Protein AF-A0AAW8J685-F1 (afdb_monomer_lite)

Foldseek 3Di:
DDDPDPPPVVVVVVPPPPVVVVQVVPQQWAWEAAAPWIFTAGPLFFPDPDPPDDHHHYHHQLGKTKTKAFPPPRHGHDPVVPVQPQDLVNQRMWMKMKHFLVNDPDALVRVLVCCVPPAPFPDKDFDPVAPQWDRWIWGAHPVQQKIWTWTAGPQFGTKIKIFRDNDPQGDFFGKIKMWTGRVVVRMIMITIHGPVCSVVNNVVSVVVSVVCNVVVGIDDPDD

Secondary structure (DSSP, 8-state):
---SSSSSHHHHSSSSSHHHHHHHTT-SEEEEEETTEEEEEEGGGB---SSSPPSSEEE-TT-EEEEEEETTTTBPPPTT-GGGSSBTTBTTEEEEEEEEGGG-SS-HHHHHHHHHHHS--SEEEE----TTEEEEEEEEETTTTEEEEEEEETTTEEEEEEEE-SSSS--TT-EEEEEEEEGGGTEEEEEEEEHHHHHTT-HHHHHHHHHHHHHHHBPPP--

Structure (mmCIF, N/CA/C/O backbone):
data_AF-A0AAW8J685-F1
#
_entry.id   AF-A0AAW8J685-F1
#
loop_
_atom_site.group_PDB
_atom_site.id
_atom_site.type_symbol
_atom_site.label_atom_id
_atom_site.label_alt_id
_atom_site.label_comp_id
_atom_site.label_asym_id
_atom_site.label_entity_id
_atom_site.label_seq_id
_atom_site.pdbx_PDB_ins_code
_atom_site.Cartn_x
_atom_site.Cartn_y
_atom_site.Cartn_z
_atom_site.occupancy
_atom_site.B_iso_or_equiv
_atom_site.auth_seq_id
_atom_site.auth_comp_id
_atom_site.auth_asym_id
_atom_site.auth_atom_id
_atom_site.pdbx_PDB_model_num
ATOM 1 N N . MET A 1 1 ? 35.866 6.222 57.849 1.00 39.62 1 MET A N 1
ATOM 2 C CA . MET A 1 1 ? 35.675 5.188 56.810 1.00 39.62 1 MET A CA 1
ATOM 3 C C . MET A 1 1 ? 34.207 5.217 56.406 1.00 39.62 1 MET A C 1
ATOM 5 O O . MET A 1 1 ? 33.345 4.864 57.199 1.00 39.62 1 MET A O 1
ATOM 9 N N . ILE A 1 2 ? 33.939 5.810 55.245 1.00 42.78 2 ILE A N 1
ATOM 10 C CA . ILE A 1 2 ? 32.615 6.169 54.721 1.00 42.78 2 ILE A CA 1
ATOM 11 C C . ILE A 1 2 ? 31.917 4.889 54.241 1.00 42.78 2 ILE A C 1
ATOM 13 O O . ILE A 1 2 ? 32.427 4.238 53.336 1.00 42.78 2 ILE A O 1
ATOM 17 N N . LYS A 1 3 ? 30.787 4.502 54.848 1.00 43.94 3 LYS A N 1
ATOM 18 C CA . LYS A 1 3 ? 30.020 3.305 54.435 1.00 43.94 3 LYS A CA 1
ATOM 19 C C . LYS A 1 3 ? 28.493 3.471 54.406 1.00 43.94 3 LYS A C 1
ATOM 21 O O . LYS A 1 3 ? 27.786 2.476 54.334 1.00 43.94 3 LYS A O 1
ATOM 26 N N . TYR A 1 4 ? 27.973 4.701 54.378 1.00 47.88 4 TYR A N 1
ATOM 27 C CA . TYR A 1 4 ? 26.518 4.938 54.321 1.00 47.88 4 TYR A CA 1
ATOM 28 C C . TYR A 1 4 ? 26.089 6.001 53.299 1.00 47.88 4 TYR A C 1
ATOM 30 O O . TYR A 1 4 ? 25.151 6.747 53.546 1.00 47.88 4 TYR A O 1
ATOM 38 N N . PHE A 1 5 ? 26.754 6.079 52.140 1.00 45.00 5 PHE A N 1
ATOM 39 C CA . PHE A 1 5 ? 26.417 7.072 51.103 1.00 45.00 5 PHE A CA 1
ATOM 40 C C . PHE A 1 5 ? 25.940 6.487 49.762 1.00 45.00 5 PHE A C 1
ATOM 42 O O . PHE A 1 5 ? 25.877 7.204 48.773 1.00 45.00 5 PHE A O 1
ATOM 49 N N . VAL A 1 6 ? 25.584 5.197 49.706 1.00 49.62 6 VAL A N 1
ATOM 50 C CA . VAL A 1 6 ? 25.187 4.543 48.436 1.00 49.62 6 VAL A CA 1
ATOM 51 C C . VAL A 1 6 ? 23.686 4.219 48.354 1.00 49.62 6 VAL A C 1
ATOM 53 O O . VAL A 1 6 ? 23.171 3.988 47.268 1.00 49.62 6 VAL A O 1
ATOM 56 N N . PHE A 1 7 ? 22.927 4.290 49.453 1.00 42.59 7 PHE A N 1
ATOM 57 C CA . PHE A 1 7 ? 21.520 3.851 49.447 1.00 42.59 7 PHE A CA 1
ATOM 58 C C . PHE A 1 7 ? 20.466 4.940 49.186 1.00 42.59 7 PHE A C 1
ATOM 60 O O . PHE A 1 7 ? 19.308 4.610 48.953 1.00 42.59 7 PHE A O 1
ATOM 67 N N . VAL A 1 8 ? 20.838 6.225 49.172 1.00 45.19 8 VAL A N 1
ATOM 68 C CA . VAL A 1 8 ? 19.866 7.327 48.991 1.00 45.19 8 VAL A CA 1
ATOM 69 C C . VAL A 1 8 ? 19.758 7.785 47.529 1.00 45.19 8 VAL A C 1
ATOM 71 O O . VAL A 1 8 ? 18.719 8.291 47.117 1.00 45.19 8 VAL A O 1
ATOM 74 N N . ILE A 1 9 ? 20.773 7.528 46.697 1.00 45.38 9 ILE A N 1
ATOM 75 C CA . ILE A 1 9 ? 20.754 7.924 45.276 1.00 45.38 9 ILE A CA 1
ATOM 76 C C . ILE A 1 9 ? 19.888 6.970 44.428 1.00 45.38 9 ILE A C 1
ATOM 78 O O . ILE A 1 9 ? 19.286 7.394 43.445 1.00 45.38 9 ILE A O 1
ATOM 82 N N . LEU A 1 10 ? 19.722 5.709 44.844 1.00 40.59 10 LEU A N 1
ATOM 83 C CA . LEU A 1 10 ? 18.894 4.736 44.117 1.00 40.59 10 LEU A CA 1
ATOM 84 C C . LEU A 1 10 ? 17.380 4.969 44.260 1.00 40.59 10 LEU A C 1
ATOM 86 O O . LEU A 1 10 ? 16.628 4.570 43.375 1.00 40.59 10 LEU A O 1
ATOM 90 N N . PHE A 1 11 ? 16.920 5.665 45.305 1.00 42.09 11 PHE A N 1
ATOM 91 C CA . PHE A 1 11 ? 15.493 5.977 45.472 1.00 42.09 11 PHE A CA 1
ATOM 92 C C . PHE A 1 11 ? 15.037 7.245 44.734 1.00 42.09 11 PHE A C 1
ATOM 94 O O . PHE A 1 11 ? 13.842 7.412 44.502 1.00 42.09 11 PHE A O 1
ATOM 101 N N . LEU A 1 12 ? 15.963 8.114 44.312 1.00 40.31 12 LEU A N 1
ATOM 102 C CA . LEU A 1 12 ? 15.631 9.347 43.586 1.00 40.31 12 LEU A CA 1
ATOM 103 C C . LEU A 1 12 ? 15.558 9.165 42.059 1.00 40.31 12 LEU A C 1
ATOM 105 O O . LEU A 1 12 ? 14.939 9.983 41.386 1.00 40.31 12 LEU A O 1
ATOM 109 N N . LEU A 1 13 ? 16.104 8.075 41.508 1.00 43.28 13 LEU A N 1
ATOM 110 C CA . LEU A 1 13 ? 16.035 7.774 40.068 1.00 43.28 13 LEU A CA 1
ATOM 111 C C . LEU A 1 13 ? 14.798 6.957 39.655 1.00 43.28 13 LEU A C 1
ATOM 113 O O . LEU A 1 13 ? 14.490 6.873 38.471 1.00 43.28 13 LEU A O 1
ATOM 117 N N . ALA A 1 14 ? 14.039 6.408 40.607 1.00 45.00 14 ALA A N 1
ATOM 118 C CA . ALA A 1 14 ? 12.814 5.648 40.325 1.00 45.00 14 ALA A CA 1
ATOM 119 C C . ALA A 1 14 ? 11.533 6.518 40.280 1.00 45.00 14 ALA A C 1
ATOM 121 O O . ALA A 1 14 ? 10.433 6.004 40.083 1.00 45.00 14 ALA A O 1
ATOM 122 N N . GLY A 1 15 ? 11.650 7.836 40.483 1.00 36.44 15 GLY A N 1
ATOM 123 C CA . GLY A 1 15 ? 10.518 8.700 40.842 1.00 36.44 15 GLY A CA 1
ATOM 124 C C . GLY A 1 15 ? 9.895 9.570 39.746 1.00 36.44 15 GLY A C 1
ATOM 125 O O . GLY A 1 15 ? 8.937 10.273 40.054 1.00 36.44 15 GLY A O 1
ATOM 126 N N . CYS A 1 16 ? 10.386 9.559 38.499 1.00 43.78 16 CYS A N 1
ATOM 127 C CA . CYS A 1 16 ? 9.918 10.510 37.469 1.00 43.78 16 CYS A CA 1
ATOM 128 C C . CYS A 1 16 ? 9.482 9.888 36.124 1.00 43.78 16 CYS A C 1
ATOM 130 O O . CYS A 1 16 ? 9.266 10.619 35.165 1.00 43.78 16 CYS A O 1
ATOM 132 N N . GLY A 1 17 ? 9.331 8.559 36.035 1.00 35.56 17 GLY A N 1
ATOM 133 C CA . GLY A 1 17 ? 8.863 7.880 34.808 1.00 35.56 17 GLY A CA 1
ATOM 134 C C . GLY A 1 17 ? 7.442 7.307 34.901 1.00 35.56 17 GLY A C 1
ATOM 135 O O . GLY A 1 17 ? 6.629 7.461 33.994 1.00 35.56 17 GLY A O 1
ATOM 136 N N . ALA A 1 18 ? 7.087 6.715 36.044 1.00 37.41 18 ALA A N 1
ATOM 137 C CA . ALA A 1 18 ? 5.914 5.838 36.142 1.00 37.41 18 ALA A CA 1
ATOM 138 C C . ALA A 1 18 ? 4.540 6.545 36.114 1.00 37.41 18 ALA A C 1
ATOM 140 O O . ALA A 1 18 ? 3.510 5.889 35.946 1.00 37.41 18 ALA A O 1
ATOM 141 N N . LYS A 1 19 ? 4.486 7.872 36.306 1.00 33.94 19 LYS A N 1
ATOM 142 C CA . LYS A 1 19 ? 3.222 8.633 36.238 1.00 33.94 19 LYS A CA 1
ATOM 143 C C . LYS A 1 19 ? 2.869 9.108 34.830 1.00 33.94 19 LYS A C 1
ATOM 145 O O . LYS A 1 19 ? 1.701 9.404 34.598 1.00 33.94 19 LYS A O 1
ATOM 150 N N . VAL A 1 20 ? 3.833 9.155 33.912 1.00 37.38 20 VAL A N 1
ATOM 151 C CA . VAL A 1 20 ? 3.586 9.596 32.535 1.00 37.38 20 VAL A CA 1
ATOM 152 C C . VAL A 1 20 ? 3.084 8.417 31.697 1.00 37.38 20 VAL A C 1
ATOM 154 O O . VAL A 1 20 ? 2.046 8.546 31.059 1.00 37.38 20 VAL A O 1
ATOM 157 N N . GLU A 1 21 ? 3.688 7.229 31.814 1.00 34.66 21 GLU A N 1
ATOM 158 C CA . GLU A 1 21 ? 3.283 6.028 31.051 1.00 34.66 21 GLU A CA 1
ATOM 159 C C . GLU A 1 21 ? 1.799 5.654 31.199 1.00 34.66 21 GLU A C 1
ATOM 161 O O . GLU A 1 21 ? 1.144 5.324 30.213 1.00 34.66 21 GLU A O 1
ATOM 166 N N . ARG A 1 22 ? 1.211 5.776 32.398 1.00 34.50 22 ARG A N 1
ATOM 167 C CA . ARG A 1 22 ? -0.196 5.381 32.615 1.00 34.50 22 ARG A CA 1
ATOM 168 C C . ARG A 1 22 ? -1.224 6.253 31.886 1.00 34.50 22 ARG A C 1
ATOM 170 O O . ARG A 1 22 ? -2.365 5.821 31.755 1.00 34.50 22 ARG A O 1
ATOM 177 N N . VAL A 1 23 ? -0.857 7.454 31.435 1.00 42.94 23 VAL A N 1
ATOM 178 C CA . VAL A 1 23 ? -1.764 8.334 30.674 1.00 42.94 23 VAL A CA 1
ATOM 179 C C . VAL A 1 23 ? -1.684 8.049 29.166 1.00 42.94 23 VAL A C 1
ATOM 181 O O . VAL A 1 23 ? -2.677 8.231 28.465 1.00 42.94 23 VAL A O 1
ATOM 184 N N . TYR A 1 24 ? -0.554 7.528 28.673 1.00 44.41 24 TYR A N 1
ATOM 185 C CA . TYR A 1 24 ? -0.345 7.218 27.250 1.00 44.41 24 TYR A CA 1
ATOM 186 C C . TYR A 1 24 ? -0.785 5.795 26.855 1.00 44.41 24 TYR A C 1
ATOM 188 O O . TYR A 1 24 ? -1.224 5.588 25.724 1.00 44.41 24 TYR A O 1
ATOM 196 N N . ASP A 1 25 ? -0.782 4.847 27.799 1.00 43.72 25 ASP A N 1
ATOM 197 C CA . ASP A 1 25 ? -1.017 3.408 27.561 1.00 43.72 25 ASP A CA 1
ATOM 198 C C . ASP A 1 25 ? -2.510 2.978 27.591 1.00 43.72 25 ASP A C 1
ATOM 200 O O . ASP A 1 25 ? -2.867 1.804 27.472 1.00 43.72 25 ASP A O 1
ATOM 204 N N . GLY A 1 26 ? -3.434 3.930 27.775 1.00 47.31 26 GLY A N 1
ATOM 205 C CA . GLY A 1 26 ? -4.851 3.634 28.036 1.00 47.31 26 GLY A CA 1
ATOM 206 C C . GLY A 1 26 ? -5.659 3.121 26.836 1.00 47.31 26 GLY A C 1
ATOM 207 O O . GLY A 1 26 ? -6.666 2.437 27.021 1.00 47.31 26 GLY A O 1
ATOM 208 N N . GLN A 1 27 ? -5.244 3.415 25.601 1.00 56.38 27 GLN A N 1
ATOM 209 C CA . GLN A 1 27 ? -5.965 2.990 24.396 1.00 56.38 27 GLN A CA 1
ATOM 210 C C . GLN A 1 27 ? -5.143 1.996 23.580 1.00 56.38 27 GLN A C 1
ATOM 212 O O . GLN A 1 27 ? -4.479 2.350 22.610 1.00 56.38 27 GLN A O 1
ATOM 217 N N . LYS A 1 28 ? -5.251 0.714 23.943 1.00 73.75 28 LYS A N 1
ATOM 218 C CA . LYS A 1 28 ? -4.660 -0.386 23.163 1.00 73.75 28 LYS A CA 1
ATOM 219 C C . LYS A 1 28 ? -5.294 -0.532 21.780 1.00 73.75 28 LYS A C 1
ATOM 221 O O . LYS A 1 28 ? -4.609 -0.939 20.848 1.00 73.75 28 LYS A O 1
ATOM 226 N N . THR A 1 29 ? -6.569 -0.161 21.644 1.00 86.56 29 THR A N 1
ATOM 227 C CA . THR A 1 29 ? -7.359 -0.319 20.417 1.00 86.56 29 THR A CA 1
ATOM 228 C C . THR A 1 29 ? -8.215 0.915 20.154 1.00 86.56 29 THR A C 1
ATOM 230 O O . THR A 1 29 ? -8.922 1.399 21.040 1.00 86.56 29 THR A O 1
ATOM 233 N N . VAL A 1 30 ? -8.183 1.391 18.914 1.00 88.31 30 VAL A N 1
ATOM 234 C CA . VAL A 1 30 ? -8.949 2.529 18.412 1.00 88.31 30 VAL A CA 1
ATOM 235 C C . VAL A 1 30 ? -10.030 2.021 17.466 1.00 88.31 30 VAL A C 1
ATOM 237 O O . VAL A 1 30 ? -9.781 1.212 16.570 1.00 88.31 30 VAL A O 1
ATOM 240 N N . LYS A 1 31 ? -11.255 2.495 17.680 1.00 92.00 31 LYS A N 1
ATOM 241 C CA . LYS A 1 31 ? -12.399 2.201 16.828 1.00 92.00 31 LYS A CA 1
ATOM 242 C C . LYS A 1 31 ? -12.369 3.139 15.624 1.00 92.00 31 LYS A C 1
ATOM 244 O O . LYS A 1 31 ? -12.405 4.352 15.795 1.00 92.00 31 LYS A O 1
ATOM 249 N N . VAL A 1 32 ? -12.328 2.589 14.420 1.00 91.00 32 VAL A N 1
ATOM 250 C CA . VAL A 1 32 ? -12.272 3.350 13.169 1.00 91.00 32 VAL A CA 1
ATOM 251 C C . VAL A 1 32 ? -13.492 3.006 12.332 1.00 91.00 32 VAL A C 1
ATOM 253 O O . VAL A 1 32 ? -13.648 1.866 11.898 1.00 91.00 32 VAL A O 1
ATOM 256 N N . SER A 1 33 ? -14.358 3.987 12.109 1.00 92.56 33 SER A N 1
ATOM 257 C CA . SER A 1 33 ? -15.490 3.863 11.194 1.00 92.56 33 SER A CA 1
ATOM 258 C C . SER A 1 33 ? -15.121 4.489 9.855 1.00 92.56 33 SER A C 1
ATOM 260 O O . SER A 1 33 ? -14.811 5.677 9.814 1.00 92.56 33 SER A O 1
ATOM 262 N N . LEU A 1 34 ? -15.161 3.709 8.778 1.00 90.62 34 LEU A N 1
ATOM 263 C CA . LEU A 1 34 ? -14.891 4.150 7.411 1.00 90.62 34 LEU A CA 1
ATOM 264 C C . LEU A 1 34 ? -16.133 3.875 6.559 1.00 90.62 34 LEU A C 1
ATOM 266 O O . LEU A 1 34 ? -16.364 2.746 6.124 1.00 90.62 34 LEU A O 1
ATOM 270 N N . GLY A 1 35 ? -16.967 4.900 6.372 1.00 88.19 35 GLY A N 1
ATOM 271 C CA . GLY A 1 35 ? -18.318 4.704 5.851 1.00 88.19 35 GLY A CA 1
ATOM 272 C C . GLY A 1 35 ? -19.143 3.807 6.781 1.00 88.19 35 GLY A C 1
ATOM 273 O O . GLY A 1 35 ? -19.326 4.121 7.954 1.00 88.19 35 GLY A O 1
ATOM 274 N N . ASP A 1 36 ? -19.637 2.694 6.252 1.00 88.50 36 ASP A N 1
ATOM 275 C CA . ASP A 1 36 ? -20.391 1.652 6.959 1.00 88.50 36 ASP A CA 1
ATOM 276 C C . ASP A 1 36 ? -19.503 0.576 7.606 1.00 88.50 36 ASP A C 1
ATOM 278 O O . ASP A 1 36 ? -19.994 -0.284 8.339 1.00 88.50 36 ASP A O 1
ATOM 282 N N . ARG A 1 37 ? -18.187 0.624 7.376 1.00 90.62 37 ARG A N 1
ATOM 283 C CA . ARG A 1 37 ? -17.249 -0.394 7.854 1.00 90.62 37 ARG A CA 1
ATOM 284 C C . ARG A 1 37 ? -16.608 -0.007 9.165 1.00 90.62 37 ARG A C 1
ATOM 286 O O . ARG A 1 37 ? -16.356 1.166 9.439 1.00 90.62 37 ARG A O 1
ATOM 293 N N . LEU A 1 38 ? -16.303 -1.027 9.957 1.00 92.75 38 LEU A N 1
ATOM 294 C CA . LEU A 1 38 ? -15.748 -0.878 11.288 1.00 92.75 38 LEU A CA 1
ATOM 295 C C . LEU A 1 38 ? -14.430 -1.639 11.417 1.00 92.75 38 LEU A C 1
ATOM 297 O O . LEU A 1 38 ? -14.385 -2.849 11.215 1.00 92.75 38 LEU A O 1
ATOM 301 N N . PHE A 1 39 ? -13.386 -0.943 11.852 1.00 93.12 39 PHE A N 1
ATOM 302 C CA . PHE A 1 39 ? -12.086 -1.519 12.168 1.00 93.12 39 PHE A CA 1
ATOM 303 C C . PHE A 1 39 ? -11.744 -1.272 13.641 1.00 93.12 39 PHE A C 1
ATOM 305 O O . PHE A 1 39 ? -12.023 -0.205 14.192 1.00 93.12 39 PHE A O 1
ATOM 312 N N . LEU A 1 40 ? -11.139 -2.266 14.286 1.00 92.56 40 LEU A N 1
ATOM 313 C CA . LEU A 1 40 ? -10.609 -2.185 15.645 1.00 92.56 40 LEU A CA 1
ATOM 314 C C . LEU A 1 40 ? -9.086 -2.251 15.565 1.00 92.56 40 LEU A C 1
ATOM 316 O O . LEU A 1 40 ? -8.501 -3.321 15.679 1.00 92.56 40 LEU A O 1
ATOM 320 N N . VAL A 1 41 ? -8.448 -1.110 15.324 1.00 90.69 41 VAL A N 1
ATOM 321 C CA . VAL A 1 41 ? -7.020 -1.041 14.991 1.00 90.69 41 VAL A CA 1
ATOM 322 C C . VAL A 1 41 ? -6.217 -0.646 16.231 1.00 90.69 41 VAL A C 1
ATOM 324 O O . VAL A 1 41 ? -6.588 0.319 16.904 1.00 90.69 41 VAL A O 1
ATOM 327 N N . PRO A 1 42 ? -5.116 -1.336 16.573 1.00 87.75 42 PRO A N 1
ATOM 328 C CA . PRO A 1 42 ? -4.266 -0.898 17.669 1.00 87.75 42 PRO A CA 1
ATOM 329 C C . PRO A 1 42 ? -3.670 0.485 17.406 1.00 87.75 42 PRO A C 1
ATOM 331 O O . PRO A 1 42 ? -3.198 0.751 16.301 1.00 87.75 42 PRO A O 1
ATOM 334 N N . LYS A 1 43 ? -3.648 1.347 18.431 1.00 83.94 43 LYS A N 1
ATOM 335 C CA . LYS A 1 43 ? -3.188 2.744 18.312 1.00 83.94 43 LYS A CA 1
ATOM 336 C C . LYS A 1 43 ? -1.807 2.854 17.659 1.00 83.94 43 LYS A C 1
ATOM 338 O O . LYS A 1 43 ? -1.628 3.707 16.803 1.00 83.94 43 LYS A O 1
ATOM 343 N N . LYS A 1 44 ? -0.891 1.933 17.988 1.00 83.62 44 LYS A N 1
ATOM 344 C CA . LYS A 1 44 ? 0.478 1.860 17.447 1.00 83.62 44 LYS A CA 1
ATOM 345 C C . LYS A 1 44 ? 0.579 1.796 15.916 1.00 83.62 44 LYS A C 1
ATOM 347 O O . LYS A 1 44 ? 1.642 2.023 15.359 1.00 83.62 44 LYS A O 1
ATOM 352 N N . TYR A 1 45 ? -0.501 1.445 15.220 1.00 86.62 45 TYR A N 1
ATOM 353 C CA . TYR A 1 45 ? -0.518 1.467 13.760 1.00 86.62 45 TYR A CA 1
ATOM 354 C C . TYR A 1 45 ? -1.028 2.789 13.197 1.00 86.62 45 TYR A C 1
ATOM 356 O O . TYR A 1 45 ? -0.714 3.080 12.057 1.00 86.62 45 TYR A O 1
ATOM 364 N N . ILE A 1 46 ? -1.824 3.568 13.934 1.00 83.25 46 ILE A N 1
ATOM 365 C CA . ILE A 1 46 ? -2.575 4.702 13.385 1.00 83.25 46 ILE A CA 1
ATOM 366 C C . ILE A 1 46 ? -1.732 5.973 13.382 1.00 83.25 46 ILE A C 1
ATOM 368 O O . ILE A 1 46 ? -1.225 6.408 14.413 1.00 83.25 46 ILE A O 1
ATOM 372 N N . ASP A 1 47 ? -1.696 6.631 12.227 1.00 74.75 47 ASP A N 1
ATOM 373 C CA . ASP A 1 47 ? -1.112 7.958 12.081 1.00 74.75 47 ASP A CA 1
ATOM 374 C C . ASP A 1 47 ? -2.039 9.066 12.611 1.00 74.75 47 ASP A C 1
ATOM 376 O O . ASP A 1 47 ? -2.809 9.670 11.858 1.00 74.75 47 ASP A O 1
ATOM 380 N N . ILE A 1 48 ? -2.002 9.340 13.915 1.00 67.50 48 ILE A N 1
ATOM 381 C CA . ILE A 1 48 ? -2.671 10.510 14.494 1.00 67.50 48 ILE A CA 1
ATOM 382 C C . ILE A 1 48 ? -1.720 11.267 15.413 1.00 67.50 48 ILE A C 1
ATOM 384 O O . ILE A 1 48 ? -1.199 10.720 16.376 1.00 67.50 48 ILE A O 1
ATOM 388 N N . THR A 1 49 ? -1.549 12.557 15.125 1.00 62.41 49 THR A N 1
ATOM 389 C CA . THR A 1 49 ? -0.757 13.501 15.929 1.00 62.41 49 THR A CA 1
ATOM 390 C C . THR A 1 49 ? -1.536 14.111 17.096 1.00 62.41 49 THR A C 1
ATOM 392 O O . THR A 1 49 ? -0.949 14.756 17.959 1.00 62.41 49 THR A O 1
ATOM 395 N N . SER A 1 50 ? -2.865 13.957 17.144 1.00 59.97 50 SER A N 1
ATOM 396 C CA . SER A 1 50 ? -3.672 14.518 18.229 1.00 59.97 50 SER A CA 1
ATOM 397 C C . SER A 1 50 ? -3.633 13.623 19.467 1.00 59.97 50 SER A C 1
ATOM 399 O O . SER A 1 50 ? -4.011 12.451 19.401 1.00 59.97 50 SER A O 1
ATOM 401 N N . VAL A 1 51 ? -3.264 14.204 20.607 1.00 66.19 51 VAL A N 1
ATOM 402 C CA . VAL A 1 51 ? -3.319 13.560 21.923 1.00 66.19 51 VAL A CA 1
ATOM 403 C C . VAL A 1 51 ? -4.381 14.273 22.777 1.00 66.19 51 VAL A C 1
ATOM 405 O O . VAL A 1 51 ? -4.253 15.479 22.996 1.00 66.19 51 VAL A O 1
ATOM 408 N N . PRO A 1 52 ? -5.423 13.574 23.274 1.00 71.38 52 PRO A N 1
ATOM 409 C CA . PRO A 1 52 ? -5.698 12.144 23.099 1.00 71.38 52 PRO A CA 1
ATOM 410 C C . PRO A 1 52 ? -6.184 11.794 21.681 1.00 71.38 52 PRO A C 1
ATOM 412 O O . PRO A 1 52 ? -6.804 12.613 21.003 1.00 71.38 52 PRO A O 1
ATOM 415 N N . VAL A 1 53 ? -5.940 10.550 21.253 1.00 73.94 53 VAL A N 1
ATOM 416 C CA . VAL A 1 53 ? -6.448 10.032 19.973 1.00 73.94 53 VAL A CA 1
ATOM 417 C C . VAL A 1 53 ? -7.980 9.930 20.048 1.00 73.94 53 VAL A C 1
ATOM 419 O O . VAL A 1 53 ? -8.502 9.323 20.992 1.00 73.94 53 VAL A O 1
ATOM 422 N N . PRO A 1 54 ? -8.730 10.500 19.086 1.00 80.62 54 PRO A N 1
ATOM 423 C CA . PRO A 1 54 ? -10.177 10.347 19.033 1.00 80.62 54 PRO A CA 1
ATOM 424 C C . PRO A 1 54 ? -10.565 8.871 18.935 1.00 80.62 54 PRO A C 1
ATOM 426 O O . PRO A 1 54 ? -10.009 8.129 18.131 1.00 80.62 54 PRO A O 1
ATOM 429 N N . ASN A 1 55 ? -11.533 8.438 19.740 1.00 83.25 55 ASN A N 1
ATOM 430 C CA . ASN A 1 55 ? -12.031 7.066 19.713 1.00 83.25 55 ASN A CA 1
ATOM 431 C C . ASN A 1 55 ? -13.558 7.067 19.940 1.00 83.25 55 ASN A C 1
ATOM 433 O O . ASN A 1 55 ? -13.989 7.275 21.075 1.00 83.25 55 ASN A O 1
ATOM 437 N N . PRO A 1 56 ? -14.389 6.869 18.898 1.00 87.88 56 PRO A N 1
ATOM 438 C CA . PRO A 1 56 ? -14.014 6.442 17.550 1.00 87.88 56 PRO A CA 1
ATOM 439 C C . PRO A 1 56 ? -13.413 7.550 16.671 1.00 87.88 56 PRO A C 1
ATOM 441 O O . PRO A 1 56 ? -13.772 8.720 16.789 1.00 87.88 56 PRO A O 1
ATOM 444 N N . ILE A 1 57 ? -12.576 7.148 15.714 1.00 88.94 57 ILE A N 1
ATOM 445 C CA . ILE A 1 57 ? -12.251 7.939 14.525 1.00 88.94 57 ILE A CA 1
ATOM 446 C C . ILE A 1 57 ? -13.346 7.666 13.500 1.00 88.94 57 ILE A C 1
ATOM 448 O O . ILE A 1 57 ? -13.492 6.539 13.028 1.00 88.94 57 ILE A O 1
ATOM 452 N N . VAL A 1 58 ? -14.124 8.688 13.153 1.00 90.94 58 VAL A N 1
ATOM 453 C CA . VAL A 1 58 ? -15.189 8.569 12.153 1.00 90.94 58 VAL A CA 1
ATOM 454 C C . VAL A 1 58 ? -14.744 9.252 10.869 1.00 90.94 58 VAL A C 1
ATOM 456 O O . VAL A 1 58 ? -14.524 10.462 10.826 1.00 90.94 58 VAL A O 1
ATOM 459 N N . ARG A 1 59 ? -14.608 8.457 9.814 1.00 89.25 59 ARG A N 1
ATOM 460 C CA . ARG A 1 59 ? -14.347 8.890 8.450 1.00 89.25 59 ARG A CA 1
ATOM 461 C C . ARG A 1 59 ? -15.601 8.638 7.623 1.00 89.25 59 ARG A C 1
ATOM 463 O O . ARG A 1 59 ? -16.155 7.539 7.624 1.00 89.25 59 ARG A O 1
ATOM 470 N N . GLY A 1 60 ? -16.067 9.686 6.943 1.00 84.25 60 GLY A N 1
ATOM 471 C CA . GLY A 1 60 ? -17.187 9.582 6.008 1.00 84.25 60 GLY A CA 1
ATOM 472 C C . GLY A 1 60 ? -16.866 8.644 4.843 1.00 84.25 60 GLY A C 1
ATOM 473 O O . GLY A 1 60 ? -15.786 8.064 4.774 1.00 84.25 60 GLY A O 1
ATOM 474 N N . GLN A 1 61 ? -17.795 8.514 3.896 1.00 82.50 61 GLN A N 1
ATOM 475 C CA . GLN A 1 61 ? -17.624 7.598 2.764 1.00 82.50 61 GLN A CA 1
ATOM 476 C C . GLN A 1 61 ? -16.343 7.901 1.959 1.00 82.50 61 GLN A C 1
ATOM 478 O O . GLN A 1 61 ? -15.610 6.975 1.636 1.00 82.50 61 GLN A O 1
ATOM 483 N N . TYR A 1 62 ? -16.012 9.174 1.742 1.00 84.75 62 TYR A N 1
ATOM 484 C CA . TYR A 1 62 ? -14.795 9.619 1.038 1.00 84.75 62 TYR A CA 1
ATOM 485 C C . TYR A 1 62 ? -13.555 9.751 1.930 1.00 84.75 62 TYR A C 1
ATOM 487 O O . TYR A 1 62 ? -12.551 10.324 1.521 1.00 84.75 62 TYR A O 1
ATOM 495 N N . GLY A 1 63 ? -13.637 9.330 3.191 1.00 87.88 63 GLY A N 1
ATOM 496 C CA . GLY A 1 63 ? -12.490 9.420 4.077 1.00 87.88 63 GLY A CA 1
ATOM 497 C C . GLY A 1 63 ? -11.467 8.326 3.795 1.00 87.88 63 GLY A C 1
ATOM 498 O O . GLY A 1 63 ? -11.760 7.317 3.158 1.00 87.88 63 GLY A O 1
ATOM 499 N N . SER A 1 64 ? -10.276 8.515 4.343 1.00 91.50 64 SER A N 1
ATOM 500 C CA . SER A 1 64 ? -9.212 7.523 4.344 1.00 91.50 64 SER A CA 1
ATOM 501 C C . SER A 1 64 ? -8.602 7.414 5.735 1.00 91.50 64 SER A C 1
ATOM 503 O O . SER A 1 64 ? -8.830 8.248 6.625 1.00 91.50 64 SER A O 1
ATOM 505 N N . MET A 1 65 ? -7.846 6.345 5.931 1.00 91.69 65 MET A N 1
ATOM 506 C CA . MET A 1 65 ? -7.101 6.090 7.150 1.00 91.69 65 MET A CA 1
ATOM 507 C C . MET A 1 65 ? -5.685 5.693 6.801 1.00 91.69 65 MET A C 1
ATOM 509 O O . MET A 1 65 ? -5.479 4.993 5.819 1.00 91.69 65 MET A O 1
ATOM 513 N N . ASN A 1 66 ? -4.733 6.128 7.616 1.00 89.88 66 ASN A N 1
ATOM 514 C CA . ASN A 1 66 ? -3.319 5.843 7.434 1.00 89.88 66 ASN A CA 1
ATOM 515 C C . ASN A 1 66 ? -2.845 4.910 8.547 1.00 89.88 66 ASN A C 1
ATOM 517 O O . ASN A 1 66 ? -3.193 5.099 9.719 1.00 89.88 66 ASN A O 1
ATOM 521 N N . ALA A 1 67 ? -2.037 3.927 8.170 1.00 89.75 67 ALA A N 1
ATOM 522 C CA . ALA A 1 67 ? -1.331 3.047 9.070 1.00 89.75 67 ALA A CA 1
ATOM 523 C C . ALA A 1 67 ? 0.148 2.929 8.704 1.00 89.75 67 ALA A C 1
ATOM 525 O O . ALA A 1 67 ? 0.522 3.029 7.536 1.00 89.75 67 ALA A O 1
ATOM 526 N N . TYR A 1 68 ? 0.970 2.655 9.712 1.00 88.75 68 TYR A N 1
ATOM 527 C CA . TYR A 1 68 ? 2.388 2.361 9.554 1.00 88.75 68 TYR A CA 1
ATOM 528 C C . TYR A 1 68 ? 2.757 1.054 10.236 1.00 88.75 68 TYR A C 1
ATOM 530 O O . TYR A 1 68 ? 2.249 0.739 11.314 1.00 88.75 68 TYR A O 1
ATOM 538 N N . PHE A 1 69 ? 3.682 0.318 9.631 1.00 87.44 69 PHE A N 1
ATOM 539 C CA . PHE A 1 69 ? 4.275 -0.864 10.242 1.00 87.44 69 PHE A CA 1
ATOM 540 C C . PHE A 1 69 ? 5.716 -1.076 9.779 1.00 87.44 69 PHE A C 1
ATOM 542 O O . PHE A 1 69 ? 6.096 -0.666 8.684 1.00 87.44 69 PHE A O 1
ATOM 549 N N . TYR A 1 70 ? 6.507 -1.749 10.607 1.00 86.25 70 TYR A N 1
ATOM 550 C CA . TYR A 1 70 ? 7.853 -2.196 10.288 1.00 86.25 70 TYR A CA 1
ATOM 551 C C . TYR A 1 70 ? 7.832 -3.520 9.522 1.00 86.25 70 TYR A C 1
ATOM 553 O O . TYR A 1 70 ? 7.166 -4.487 9.907 1.00 86.25 70 TYR A O 1
ATOM 561 N N . TRP A 1 71 ? 8.637 -3.595 8.472 1.00 82.50 71 TRP A N 1
ATOM 562 C CA . TRP A 1 71 ? 9.013 -4.824 7.791 1.00 82.50 71 TRP A CA 1
ATOM 563 C C . TRP A 1 71 ? 10.284 -5.415 8.435 1.00 82.50 71 TRP A C 1
ATOM 565 O O . TRP A 1 71 ? 11.178 -4.652 8.805 1.00 82.50 71 TRP A O 1
ATOM 575 N N . PRO A 1 72 ? 10.418 -6.752 8.567 1.00 82.94 72 PRO A N 1
ATOM 576 C CA . PRO A 1 72 ? 9.524 -7.810 8.085 1.00 82.94 72 PRO A CA 1
ATOM 577 C C . PRO A 1 72 ? 8.451 -8.271 9.085 1.00 82.94 72 PRO A C 1
ATOM 579 O O . PRO A 1 72 ? 7.807 -9.280 8.825 1.00 82.94 72 PRO A O 1
ATOM 582 N N . ASN A 1 73 ? 8.224 -7.584 10.207 1.00 80.06 73 ASN A N 1
ATOM 583 C CA . ASN A 1 73 ? 7.479 -8.167 11.336 1.00 80.06 73 ASN A CA 1
ATOM 584 C C . ASN A 1 73 ? 6.036 -7.649 11.528 1.00 80.06 73 ASN A C 1
ATOM 586 O O . ASN A 1 73 ? 5.379 -8.063 12.482 1.00 80.06 73 ASN A O 1
ATOM 590 N N . LEU A 1 74 ? 5.526 -6.764 10.656 1.00 84.06 74 LEU A N 1
ATOM 591 C CA . LEU A 1 74 ? 4.214 -6.095 10.791 1.00 84.06 74 LEU A CA 1
ATOM 592 C C . LEU A 1 74 ? 4.033 -5.427 12.174 1.00 84.06 74 LEU A C 1
ATOM 594 O O . LEU A 1 74 ? 2.933 -5.327 12.723 1.00 84.06 74 LEU A O 1
ATOM 598 N N . GLU A 1 75 ? 5.128 -4.974 12.779 1.00 85.00 75 GLU A N 1
ATOM 599 C CA . GLU A 1 75 ? 5.105 -4.301 14.074 1.00 85.00 75 GLU A CA 1
ATOM 600 C C . GLU A 1 75 ? 4.702 -2.833 13.884 1.00 85.00 75 GLU A C 1
ATOM 602 O O . GLU A 1 75 ? 5.265 -2.149 13.040 1.00 85.00 75 GLU A O 1
ATOM 607 N N . GLY A 1 76 ? 3.704 -2.345 14.627 1.00 80.00 76 GLY A N 1
ATOM 608 C CA . GLY A 1 76 ? 3.336 -0.920 14.607 1.00 80.00 76 GLY A CA 1
ATOM 609 C C . GLY A 1 76 ? 4.415 -0.030 15.235 1.00 80.00 76 GLY A C 1
ATOM 610 O O . GLY A 1 76 ? 5.272 -0.519 15.965 1.00 80.00 76 GLY A O 1
ATOM 611 N N . LEU A 1 77 ? 4.351 1.275 14.985 1.00 79.12 77 LEU A N 1
ATOM 612 C CA . LEU A 1 77 ? 5.300 2.247 15.534 1.00 79.12 77 LEU A CA 1
ATOM 613 C C . LEU A 1 77 ? 5.061 2.445 17.038 1.00 79.12 77 LEU A C 1
ATOM 615 O O . LEU A 1 77 ? 3.914 2.462 17.490 1.00 79.12 77 LEU A O 1
ATOM 619 N N . SER A 1 78 ? 6.123 2.598 17.831 1.00 73.50 78 SER A N 1
ATOM 620 C CA . SER A 1 78 ? 5.948 2.923 19.250 1.00 73.50 78 SER A CA 1
ATOM 621 C C . SER A 1 78 ? 5.504 4.382 19.431 1.00 73.50 78 SER A C 1
ATOM 623 O O . SER A 1 78 ? 5.765 5.235 18.586 1.00 73.50 78 SER A O 1
ATOM 625 N N . ASP A 1 79 ? 4.842 4.699 20.547 1.00 64.81 79 ASP A N 1
ATOM 626 C CA . ASP A 1 79 ? 4.385 6.071 20.834 1.00 64.81 79 ASP A CA 1
ATOM 627 C C . ASP A 1 79 ? 5.557 7.073 20.959 1.00 64.81 79 ASP A C 1
ATOM 629 O O . ASP A 1 79 ? 5.374 8.267 20.743 1.00 64.81 79 ASP A O 1
ATOM 633 N N . SER A 1 80 ? 6.771 6.608 21.281 1.00 60.62 80 SER A N 1
ATOM 634 C CA . SER A 1 80 ? 7.988 7.436 21.314 1.00 60.62 80 SER A CA 1
ATOM 635 C C . SER A 1 80 ? 8.612 7.683 19.936 1.00 60.62 80 SER A C 1
ATOM 637 O O . SER A 1 80 ? 9.532 8.490 19.815 1.00 60.62 80 SER A O 1
ATOM 639 N N . ASP A 1 81 ? 8.112 7.014 18.896 1.00 59.66 81 ASP A N 1
ATOM 640 C CA . ASP A 1 81 ? 8.689 6.989 17.553 1.00 59.66 81 ASP A CA 1
ATOM 641 C C . ASP A 1 81 ? 8.033 7.996 16.593 1.00 59.66 81 ASP A C 1
ATOM 643 O O . ASP A 1 81 ? 8.006 7.782 15.381 1.00 59.66 81 ASP A O 1
ATOM 647 N N . GLU A 1 82 ? 7.525 9.133 17.084 1.00 52.88 82 GLU A N 1
ATOM 648 C CA . GLU A 1 82 ? 6.899 10.156 16.224 1.00 52.88 82 GLU A CA 1
ATOM 649 C C . GLU A 1 82 ? 7.834 10.661 15.102 1.00 52.88 82 GLU A C 1
ATOM 651 O O . GLU A 1 82 ? 7.359 11.053 14.035 1.00 52.88 82 GLU A O 1
ATOM 656 N N . GLN A 1 83 ? 9.158 10.581 15.300 1.00 50.56 83 GLN A N 1
ATOM 657 C CA . GLN A 1 83 ? 10.184 10.911 14.297 1.00 50.56 83 GLN A CA 1
ATOM 658 C C . GLN A 1 83 ? 10.501 9.775 13.302 1.00 50.56 83 GLN A C 1
ATOM 660 O O . GLN A 1 83 ? 11.238 10.001 12.345 1.00 50.56 83 GLN A O 1
ATOM 665 N N . GLN A 1 84 ? 9.962 8.567 13.493 1.00 55.38 84 GLN A N 1
ATOM 666 C CA . GLN A 1 84 ? 10.269 7.381 12.682 1.00 55.38 84 GLN A CA 1
ATOM 667 C C . GLN A 1 84 ? 9.285 7.137 11.526 1.00 55.38 84 GLN A C 1
ATOM 669 O O . GLN A 1 84 ? 9.366 6.103 10.863 1.00 55.38 84 GLN A O 1
ATOM 674 N N . ARG A 1 85 ? 8.358 8.063 11.259 1.00 64.06 85 ARG A N 1
ATOM 675 C CA . ARG A 1 85 ? 7.433 7.964 10.117 1.00 64.06 85 ARG A CA 1
ATOM 676 C C . ARG A 1 85 ? 8.215 7.848 8.800 1.00 64.06 85 ARG A C 1
ATOM 678 O O . ARG A 1 85 ? 9.325 8.364 8.687 1.00 64.06 85 ARG A O 1
ATOM 685 N N . PHE A 1 86 ? 7.631 7.147 7.824 1.00 61.31 86 PHE A N 1
ATOM 686 C CA . PHE A 1 86 ? 8.261 6.813 6.541 1.00 61.31 86 PHE A CA 1
ATOM 687 C C . PHE A 1 86 ? 9.004 8.019 5.924 1.00 61.31 86 PHE A C 1
ATOM 689 O O . PHE A 1 86 ? 8.409 9.072 5.699 1.00 61.31 86 PHE A O 1
ATOM 696 N N . GLY A 1 87 ? 10.304 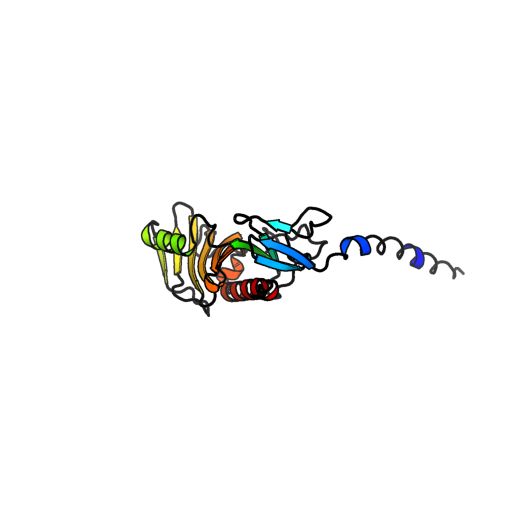7.874 5.651 1.00 54.62 87 GLY A N 1
ATOM 697 C CA . GLY A 1 87 ? 11.162 8.963 5.175 1.00 54.62 87 GLY A CA 1
ATOM 698 C C . GLY A 1 87 ? 12.577 8.495 4.823 1.00 54.62 87 GLY A C 1
ATOM 699 O O . GLY A 1 87 ? 12.889 7.311 4.939 1.00 54.62 87 GLY A O 1
ATOM 700 N N . ARG A 1 88 ? 13.458 9.430 4.430 1.00 50.66 88 ARG A N 1
ATOM 701 C CA . ARG A 1 88 ? 14.835 9.167 3.942 1.00 50.66 88 ARG A CA 1
ATOM 702 C C . ARG A 1 88 ? 15.752 8.418 4.933 1.00 50.66 88 ARG A C 1
ATOM 704 O O . ARG A 1 88 ? 16.878 8.100 4.587 1.00 50.66 88 ARG A O 1
ATOM 711 N N . PHE A 1 89 ? 15.317 8.179 6.166 1.00 56.25 89 PHE A N 1
ATOM 712 C CA . PHE A 1 89 ? 16.116 7.502 7.191 1.00 56.25 89 PHE A CA 1
ATOM 713 C C . PHE A 1 89 ? 15.434 6.255 7.762 1.00 56.25 89 PHE A C 1
ATOM 715 O O . PHE A 1 89 ? 16.034 5.561 8.579 1.00 56.25 89 PHE A O 1
ATOM 722 N N . ASN A 1 90 ? 14.199 5.954 7.340 1.00 71.44 90 ASN A N 1
ATOM 723 C CA . ASN A 1 90 ? 13.443 4.813 7.844 1.00 71.44 90 ASN A CA 1
ATOM 724 C C . ASN A 1 90 ? 12.822 3.988 6.710 1.00 71.44 90 ASN A C 1
ATOM 726 O O . ASN A 1 90 ? 11.618 4.014 6.459 1.00 71.44 90 ASN A O 1
ATOM 730 N N . HIS A 1 91 ? 13.687 3.255 6.013 1.00 75.94 91 HIS A N 1
ATOM 731 C CA . HIS A 1 91 ? 13.338 2.459 4.832 1.00 75.94 91 HIS A CA 1
ATOM 732 C C . HIS A 1 91 ? 12.716 1.105 5.157 1.00 75.94 91 HIS A C 1
ATOM 734 O O . HIS A 1 91 ? 12.299 0.401 4.244 1.00 75.94 91 HIS A O 1
ATOM 740 N N . TYR A 1 92 ? 12.688 0.731 6.437 1.00 83.06 92 TYR A N 1
ATOM 741 C CA . TYR A 1 92 ? 12.074 -0.505 6.909 1.00 83.06 92 TYR A CA 1
ATOM 742 C C . TYR A 1 92 ? 10.620 -0.299 7.358 1.00 83.06 92 TYR A C 1
ATOM 744 O O . TYR A 1 92 ? 9.937 -1.273 7.656 1.00 83.06 92 TYR A O 1
ATOM 752 N N . VAL A 1 93 ? 10.117 0.939 7.370 1.00 86.25 93 VAL A N 1
ATOM 753 C CA . VAL A 1 93 ? 8.692 1.235 7.562 1.00 86.25 93 VAL A CA 1
ATOM 754 C C . VAL A 1 93 ? 7.952 1.109 6.236 1.00 86.25 93 VAL A C 1
ATOM 756 O O . VAL A 1 93 ? 8.496 1.393 5.173 1.00 86.25 93 VAL A O 1
ATOM 759 N N . VAL A 1 94 ? 6.688 0.716 6.301 1.00 89.00 94 VAL A N 1
ATOM 760 C CA . VAL A 1 94 ? 5.723 0.795 5.208 1.00 89.00 94 VAL A CA 1
ATOM 761 C C . VAL A 1 94 ? 4.599 1.729 5.637 1.00 89.00 94 VAL A C 1
ATOM 763 O O . VAL A 1 94 ? 4.067 1.598 6.741 1.00 89.00 94 VAL A O 1
ATOM 766 N N . SER A 1 95 ? 4.250 2.680 4.770 1.00 90.62 95 SER A N 1
ATOM 767 C CA . SER A 1 95 ? 3.073 3.537 4.930 1.00 90.62 95 SER A CA 1
ATOM 768 C C . SER A 1 95 ? 1.922 2.962 4.124 1.00 90.62 95 SER A C 1
ATOM 770 O O . SER A 1 95 ? 2.093 2.693 2.939 1.00 90.62 95 SER A O 1
ATOM 772 N N . MET A 1 96 ? 0.757 2.804 4.742 1.00 92.62 96 MET A N 1
ATOM 773 C CA . MET A 1 96 ? -0.441 2.274 4.105 1.00 92.62 96 MET A CA 1
ATOM 774 C C . MET A 1 96 ? -1.642 3.161 4.425 1.00 92.62 96 MET A C 1
ATOM 776 O O . MET A 1 96 ? -2.142 3.179 5.546 1.00 92.62 96 MET A O 1
ATOM 780 N N . GLN A 1 97 ? -2.146 3.862 3.425 1.00 93.62 97 GLN A N 1
ATOM 781 C CA . GLN A 1 97 ? -3.458 4.476 3.431 1.00 93.62 97 GLN A CA 1
ATOM 782 C C . GLN A 1 97 ? -4.491 3.492 2.874 1.00 93.62 97 GLN A C 1
ATOM 784 O O . GLN A 1 97 ? -4.243 2.851 1.860 1.00 93.62 97 GLN A O 1
ATOM 789 N N . TRP A 1 98 ? -5.661 3.377 3.503 1.00 94.38 98 TRP A N 1
ATOM 790 C CA . TRP A 1 98 ? -6.786 2.617 2.953 1.00 94.38 98 TRP A CA 1
ATOM 791 C C . TRP A 1 98 ? -8.081 3.430 2.962 1.00 94.38 98 TRP A C 1
ATOM 793 O O . TRP A 1 98 ? -8.358 4.205 3.884 1.00 94.38 98 TRP A O 1
ATOM 803 N N . GLN A 1 99 ? -8.881 3.232 1.916 1.00 94.62 99 GLN A N 1
ATOM 804 C CA . GLN A 1 99 ? -10.166 3.892 1.689 1.00 94.62 99 GLN A CA 1
ATOM 805 C C . GLN A 1 99 ? -11.131 2.974 0.927 1.00 94.62 99 GLN A C 1
ATOM 807 O O . GLN A 1 99 ? -10.740 1.924 0.417 1.00 94.62 99 GLN A O 1
ATOM 812 N N . LEU A 1 100 ? -12.412 3.344 0.852 1.00 92.44 100 LEU A N 1
ATOM 813 C CA . LEU A 1 100 ? -13.407 2.567 0.104 1.00 92.44 100 LEU A CA 1
ATOM 814 C C . LEU A 1 100 ? -13.181 2.713 -1.406 1.00 92.44 100 LEU A C 1
ATOM 816 O O . LEU A 1 100 ? -13.183 3.825 -1.924 1.00 92.44 100 LEU A O 1
ATOM 820 N N . LEU A 1 101 ? -13.083 1.589 -2.120 1.00 87.62 101 LEU A N 1
ATOM 821 C CA . LEU A 1 101 ? -12.784 1.557 -3.558 1.00 87.62 101 LEU A CA 1
ATOM 822 C C . LEU A 1 101 ? -13.805 2.333 -4.401 1.00 87.62 101 LEU A C 1
ATOM 824 O O . LEU A 1 101 ? -13.441 3.012 -5.352 1.00 87.62 101 LEU A O 1
ATOM 828 N N . LYS A 1 102 ? -15.090 2.271 -4.028 1.00 83.44 102 LYS A N 1
ATOM 829 C CA . LYS A 1 102 ? -16.185 2.977 -4.722 1.00 83.44 102 LYS A CA 1
ATOM 830 C C . LYS A 1 102 ? -16.055 4.507 -4.715 1.00 83.44 102 LYS A C 1
ATOM 832 O O . LYS A 1 102 ? -16.789 5.167 -5.435 1.00 83.44 102 LYS A O 1
ATOM 837 N N . ASN A 1 103 ? -15.178 5.043 -3.870 1.00 78.75 103 ASN A N 1
ATOM 838 C CA . ASN A 1 103 ? -14.991 6.475 -3.661 1.00 78.75 103 ASN A CA 1
ATOM 839 C C . ASN A 1 103 ? -13.647 6.971 -4.198 1.00 78.75 103 ASN A C 1
ATOM 841 O O . ASN A 1 103 ? -13.266 8.103 -3.918 1.00 78.75 103 ASN A O 1
ATOM 845 N N . VAL A 1 104 ? -12.924 6.123 -4.930 1.00 78.12 104 VAL A N 1
ATOM 846 C CA . VAL A 1 104 ? -11.719 6.524 -5.647 1.00 78.12 104 VAL A CA 1
ATOM 847 C C . VAL A 1 104 ? -12.132 6.997 -7.031 1.00 78.12 104 VAL A C 1
ATOM 849 O O . VAL A 1 104 ? -12.785 6.252 -7.762 1.00 78.12 104 VAL A O 1
ATOM 852 N N . ASP A 1 105 ? -11.741 8.222 -7.383 1.00 76.19 105 ASP A N 1
ATOM 853 C CA . ASP A 1 105 ? -12.077 8.835 -8.674 1.00 76.19 105 ASP A CA 1
ATOM 854 C C . ASP A 1 105 ? -11.564 8.003 -9.860 1.00 76.19 105 ASP A C 1
ATOM 856 O O . ASP A 1 105 ? -12.219 7.919 -10.900 1.00 76.19 105 ASP A O 1
ATOM 860 N N . VAL A 1 106 ? -10.402 7.360 -9.698 1.00 78.12 106 VAL A N 1
ATOM 861 C CA . VAL A 1 106 ? -9.782 6.497 -10.709 1.00 78.12 106 VAL A CA 1
ATOM 862 C C . VAL A 1 106 ? -9.223 5.241 -10.041 1.00 78.12 106 VAL A C 1
ATOM 864 O O . VAL A 1 106 ? -8.365 5.327 -9.170 1.00 78.12 106 VAL A O 1
ATOM 867 N N . GLN A 1 107 ? -9.696 4.062 -10.452 1.00 85.94 107 GLN A N 1
ATOM 868 C CA . GLN A 1 107 ? -9.216 2.784 -9.912 1.00 85.94 107 GLN A CA 1
ATOM 869 C C . GLN A 1 107 ? -7.796 2.479 -10.389 1.00 85.94 107 GLN A C 1
ATOM 871 O O . GLN A 1 107 ? -7.443 2.794 -11.531 1.00 85.94 107 GLN A O 1
ATOM 876 N N . THR A 1 108 ? -7.009 1.782 -9.564 1.00 85.25 108 THR A N 1
ATOM 877 C CA . THR A 1 108 ? -5.635 1.409 -9.926 1.00 85.25 108 THR A CA 1
ATOM 878 C C . THR A 1 108 ? -5.615 0.577 -11.202 1.00 85.25 108 THR A C 1
ATOM 880 O O . THR A 1 108 ? -4.767 0.800 -12.061 1.00 85.25 108 THR A O 1
ATOM 883 N N . LYS A 1 109 ? -6.600 -0.307 -11.401 1.00 85.62 109 LYS A N 1
ATOM 884 C CA . LYS A 1 109 ? -6.794 -1.006 -12.678 1.00 85.62 109 LYS A CA 1
ATOM 885 C C . LYS A 1 109 ? -6.821 -0.061 -13.891 1.00 85.62 109 LYS A C 1
ATOM 887 O O . LYS A 1 109 ? -6.111 -0.309 -14.861 1.00 85.62 109 LYS A O 1
ATOM 892 N N . THR A 1 110 ? -7.600 1.020 -13.838 1.00 82.00 110 THR A N 1
ATOM 893 C CA . THR A 1 110 ? -7.698 2.004 -14.930 1.00 82.00 110 THR A CA 1
ATOM 894 C C . THR A 1 110 ? -6.383 2.754 -15.130 1.00 82.00 110 THR A C 1
ATOM 896 O O . THR A 1 110 ? -6.000 3.033 -16.263 1.00 82.00 110 THR A O 1
ATOM 899 N N . ILE A 1 111 ? -5.668 3.069 -14.047 1.00 82.38 111 ILE A N 1
ATOM 900 C CA . ILE A 1 111 ? -4.352 3.715 -14.128 1.00 82.38 111 ILE A CA 1
ATOM 901 C C . ILE A 1 111 ? -3.354 2.791 -14.823 1.00 82.38 111 ILE A C 1
ATOM 903 O O . ILE A 1 111 ? -2.670 3.230 -15.742 1.00 82.38 111 ILE A O 1
ATOM 907 N N . VAL A 1 112 ? -3.313 1.514 -14.432 1.00 83.31 112 VAL A N 1
ATOM 908 C CA . VAL A 1 112 ? -2.475 0.501 -15.081 1.00 83.31 112 VAL A CA 1
ATOM 909 C C . VAL A 1 112 ? -2.809 0.428 -16.567 1.00 83.31 112 VAL A C 1
ATOM 911 O O . VAL A 1 112 ? -1.918 0.638 -17.380 1.00 83.31 112 VAL A O 1
ATOM 914 N N . GLU A 1 113 ? -4.080 0.249 -16.935 1.00 83.69 113 GLU A N 1
ATOM 915 C CA . GLU A 1 113 ? -4.509 0.220 -18.341 1.00 83.69 113 GLU A CA 1
ATOM 916 C C . GLU A 1 113 ? -4.057 1.485 -19.096 1.00 83.69 113 GLU A C 1
ATOM 918 O O . GLU A 1 113 ? -3.476 1.395 -20.175 1.00 83.69 113 GLU A O 1
ATOM 923 N N . ASN A 1 114 ? -4.221 2.674 -18.519 1.00 80.88 114 ASN A N 1
ATOM 924 C CA . ASN A 1 114 ? -3.785 3.918 -19.154 1.00 80.88 114 ASN A CA 1
ATOM 925 C C . ASN A 1 114 ? -2.263 4.017 -19.306 1.00 80.88 114 ASN A C 1
ATOM 927 O O . ASN A 1 114 ? -1.797 4.497 -20.341 1.00 80.88 114 ASN A O 1
ATOM 931 N N . ILE A 1 115 ? -1.491 3.571 -18.312 1.00 77.44 115 ILE A N 1
ATOM 932 C CA . ILE A 1 115 ? -0.027 3.531 -18.392 1.00 77.44 115 ILE A CA 1
ATOM 933 C C . ILE A 1 115 ? 0.412 2.627 -19.544 1.00 77.44 115 ILE A C 1
ATOM 935 O O . ILE A 1 115 ? 1.299 2.984 -20.315 1.00 77.44 115 ILE A O 1
ATOM 939 N N . GLU A 1 116 ? -0.255 1.487 -19.698 1.00 71.81 116 GLU A N 1
ATOM 940 C CA . GLU A 1 116 ? 0.037 0.518 -20.749 1.00 71.81 116 GLU A CA 1
ATOM 941 C C . GLU A 1 116 ? -0.259 1.029 -22.162 1.00 71.81 116 GLU A C 1
ATOM 943 O O . GLU A 1 116 ? 0.411 0.609 -23.102 1.00 71.81 116 GLU A O 1
ATOM 948 N N . HIS A 1 117 ? -1.252 1.908 -22.321 1.00 71.44 117 HIS A N 1
ATOM 949 C CA . HIS A 1 117 ? -1.746 2.321 -23.639 1.00 71.44 117 HIS A CA 1
ATOM 950 C C . HIS A 1 117 ? -1.276 3.718 -24.067 1.00 71.44 117 HIS A C 1
ATOM 952 O O . HIS A 1 117 ? -1.185 3.976 -25.265 1.00 71.44 117 HIS A O 1
ATOM 958 N N . ASN A 1 118 ? -0.991 4.623 -23.121 1.00 65.06 118 ASN A N 1
ATOM 959 C CA . ASN A 1 118 ? -0.821 6.052 -23.416 1.00 65.06 118 ASN A CA 1
ATOM 960 C C . ASN A 1 118 ? 0.570 6.617 -23.111 1.00 65.06 118 ASN A C 1
ATOM 962 O O . ASN A 1 118 ? 0.866 7.733 -23.538 1.00 65.06 118 ASN A O 1
ATOM 966 N N . TYR A 1 119 ? 1.424 5.912 -22.366 1.00 63.75 119 TYR A N 1
ATOM 967 C CA . TYR A 1 119 ? 2.751 6.448 -22.065 1.00 63.75 119 TYR A CA 1
ATOM 968 C C . TYR A 1 119 ? 3.692 6.249 -23.252 1.00 63.75 119 TYR A C 1
ATOM 970 O O . TYR A 1 119 ? 3.648 5.234 -23.945 1.00 63.75 119 TYR A O 1
ATOM 978 N N . HIS A 1 120 ? 4.578 7.220 -23.474 1.00 56.94 120 HIS A N 1
ATOM 979 C CA . HIS A 1 120 ? 5.713 7.071 -24.379 1.00 56.94 120 HIS A CA 1
ATOM 980 C C . HIS A 1 120 ? 6.698 6.063 -23.765 1.00 56.94 120 HIS A C 1
ATOM 982 O O . HIS A 1 120 ? 7.677 6.438 -23.124 1.00 56.94 120 HIS A O 1
ATOM 988 N N . VAL A 1 121 ? 6.379 4.773 -23.891 1.00 56.97 121 VAL A N 1
ATOM 989 C CA . VAL A 1 121 ? 7.162 3.659 -23.354 1.00 56.97 121 VAL A CA 1
ATOM 990 C C . VAL A 1 121 ? 8.509 3.617 -24.072 1.00 56.97 121 VAL A C 1
ATOM 992 O O . VAL A 1 121 ? 8.579 3.301 -25.257 1.00 56.97 121 VAL A O 1
ATOM 995 N N . ILE A 1 122 ? 9.581 3.954 -23.354 1.00 56.31 122 ILE A N 1
ATOM 996 C CA . ILE A 1 122 ? 10.950 3.955 -23.900 1.00 56.31 122 ILE A CA 1
ATOM 997 C C . ILE A 1 122 ? 11.662 2.640 -23.598 1.00 56.31 122 ILE A C 1
ATOM 999 O O . ILE A 1 122 ? 12.378 2.117 -24.449 1.00 56.31 122 ILE A O 1
ATOM 1003 N N . THR A 1 123 ? 11.404 2.072 -22.420 1.00 57.81 123 THR A N 1
ATOM 1004 C CA . THR A 1 123 ? 11.908 0.758 -22.022 1.00 57.81 123 THR A CA 1
ATOM 1005 C C . THR A 1 123 ? 10.785 -0.013 -21.345 1.00 57.81 123 THR A C 1
ATOM 1007 O O . THR A 1 123 ? 10.280 0.412 -20.304 1.00 57.81 123 THR A O 1
ATOM 1010 N N . GLU A 1 124 ? 10.420 -1.152 -21.927 1.00 60.16 124 GLU A N 1
ATOM 1011 C CA . GLU A 1 124 ? 9.558 -2.163 -21.317 1.00 60.16 124 GLU A CA 1
ATOM 1012 C C . GLU A 1 124 ? 10.408 -3.408 -21.066 1.00 60.16 124 GLU A C 1
ATOM 1014 O O . GLU A 1 124 ? 10.985 -3.973 -21.998 1.00 60.16 124 GLU A O 1
ATOM 1019 N N . GLY A 1 125 ? 10.501 -3.843 -19.811 1.00 64.25 125 GLY A N 1
ATOM 1020 C CA . GLY A 1 125 ? 10.972 -5.190 -19.508 1.00 64.25 125 GLY A CA 1
ATOM 1021 C C . GLY A 1 125 ? 9.830 -6.048 -18.996 1.00 64.25 125 GLY A C 1
ATOM 1022 O O . GLY A 1 125 ? 8.953 -5.592 -18.258 1.00 64.25 125 GLY A O 1
ATOM 1023 N N . LYS A 1 126 ? 9.835 -7.313 -19.417 1.00 55.84 126 LYS A N 1
ATOM 1024 C CA . LYS A 1 126 ? 8.816 -8.293 -19.039 1.00 55.84 126 LYS A CA 1
ATOM 1025 C C . LYS A 1 126 ? 9.238 -9.047 -17.783 1.00 55.84 126 LYS A C 1
ATOM 1027 O O . LYS A 1 126 ? 10.406 -9.400 -17.656 1.00 55.84 126 LYS A O 1
ATOM 1032 N N . ASN A 1 127 ? 8.254 -9.358 -16.937 1.00 57.56 127 ASN A N 1
ATOM 1033 C CA . ASN A 1 127 ? 8.362 -10.158 -15.719 1.00 57.56 127 ASN A CA 1
ATOM 1034 C C . ASN A 1 127 ? 9.324 -9.577 -14.680 1.00 57.56 127 ASN A C 1
ATOM 1036 O O . ASN A 1 127 ? 10.485 -9.973 -14.599 1.00 57.56 127 ASN A O 1
ATOM 1040 N N . CYS A 1 128 ? 8.798 -8.738 -13.784 1.00 69.88 128 CYS A N 1
ATOM 1041 C CA . CYS A 1 128 ? 9.358 -8.688 -12.433 1.00 69.88 128 CYS A CA 1
ATOM 1042 C C . CYS A 1 128 ? 9.339 -10.141 -11.924 1.00 69.88 128 CYS A C 1
ATOM 1044 O O . CYS A 1 128 ? 8.262 -10.736 -11.875 1.00 69.88 128 CYS A O 1
ATOM 1046 N N . ALA A 1 129 ? 10.488 -10.752 -11.624 1.00 70.75 129 ALA A N 1
ATOM 1047 C CA . ALA A 1 129 ? 10.592 -12.178 -11.277 1.00 70.75 129 ALA A CA 1
ATOM 1048 C C . ALA A 1 129 ? 10.029 -12.502 -9.874 1.00 70.75 129 ALA A C 1
ATOM 1050 O O . ALA A 1 129 ? 10.453 -13.438 -9.201 1.00 70.75 129 ALA A O 1
ATOM 1051 N N . TRP A 1 130 ? 9.050 -11.719 -9.424 1.00 82.25 130 TRP A N 1
ATOM 1052 C CA . TRP A 1 130 ? 8.510 -11.733 -8.081 1.00 82.25 130 TRP A CA 1
ATOM 1053 C C . TRP A 1 130 ? 7.464 -12.835 -7.947 1.00 82.25 130 TRP A C 1
ATOM 1055 O O . TRP A 1 130 ? 6.481 -12.898 -8.690 1.00 82.25 130 TRP A O 1
ATOM 1065 N N . ASN A 1 131 ? 7.657 -13.700 -6.956 1.00 81.31 131 ASN A N 1
ATOM 1066 C CA . ASN A 1 131 ? 6.725 -14.782 -6.674 1.00 81.31 131 ASN A CA 1
ATOM 1067 C C . ASN A 1 131 ? 5.339 -14.238 -6.273 1.00 81.31 131 ASN A C 1
ATOM 1069 O O . ASN A 1 131 ? 5.237 -13.292 -5.496 1.00 81.31 131 ASN A O 1
ATOM 1073 N N . GLY A 1 132 ? 4.274 -14.869 -6.768 1.00 79.56 132 GLY A N 1
ATOM 1074 C CA . GLY A 1 132 ? 2.886 -14.525 -6.438 1.00 79.56 132 GLY A CA 1
ATOM 1075 C C . GLY A 1 132 ? 2.236 -13.486 -7.355 1.00 79.56 132 GLY A C 1
ATOM 1076 O O . GLY A 1 132 ? 1.007 -13.412 -7.379 1.00 79.56 132 GLY A O 1
ATOM 1077 N N . LEU A 1 133 ? 3.024 -12.769 -8.162 1.00 84.56 133 LEU A N 1
ATOM 1078 C CA . LEU A 1 133 ? 2.516 -11.781 -9.110 1.00 84.56 133 LEU A CA 1
ATOM 1079 C C . LEU A 1 133 ? 2.309 -12.366 -10.509 1.00 84.56 133 LEU A C 1
ATOM 1081 O O . LEU A 1 133 ? 3.004 -13.281 -10.947 1.00 84.56 133 LEU A O 1
ATOM 1085 N N . THR A 1 134 ? 1.340 -11.807 -11.219 1.00 83.38 134 THR A N 1
ATOM 1086 C CA . THR A 1 134 ? 1.016 -12.107 -12.618 1.00 83.38 134 THR A CA 1
ATOM 1087 C C . THR A 1 134 ? 0.999 -10.816 -13.422 1.00 83.38 134 THR A C 1
ATOM 1089 O O . THR A 1 134 ? 0.700 -9.758 -12.870 1.00 83.38 134 THR A O 1
ATOM 1092 N N . ASP A 1 135 ? 1.311 -10.895 -14.716 1.00 82.19 135 ASP A N 1
ATOM 1093 C CA . ASP A 1 135 ? 1.343 -9.743 -15.628 1.00 82.19 135 ASP A CA 1
ATOM 1094 C C . ASP A 1 135 ? 2.245 -8.584 -15.142 1.00 82.19 135 ASP A C 1
ATOM 1096 O O . ASP A 1 135 ? 2.010 -7.432 -15.496 1.00 82.19 135 ASP A O 1
ATOM 1100 N N . CYS A 1 136 ? 3.268 -8.863 -14.316 1.00 84.25 136 CYS A N 1
ATOM 1101 C CA . CYS A 1 136 ? 4.150 -7.815 -13.799 1.00 84.25 136 CYS A CA 1
ATOM 1102 C C . CYS A 1 136 ? 5.129 -7.334 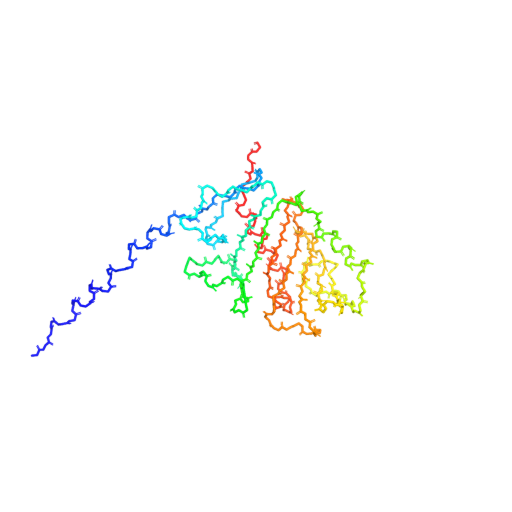-14.867 1.00 84.25 136 CYS A C 1
ATOM 1104 O O . CYS A 1 136 ? 5.886 -8.127 -15.437 1.00 84.25 136 CYS A O 1
ATOM 1106 N N . LYS A 1 137 ? 5.175 -6.024 -15.079 1.00 83.38 137 LYS A N 1
ATOM 1107 C CA . LYS A 1 137 ? 6.141 -5.356 -15.951 1.00 83.38 137 LYS A CA 1
ATOM 1108 C C . LYS A 1 137 ? 6.622 -4.060 -15.330 1.00 83.38 137 LYS A C 1
ATOM 1110 O O . LYS A 1 137 ? 5.945 -3.479 -14.480 1.00 83.38 137 LYS A O 1
ATOM 1115 N N . TYR A 1 138 ? 7.775 -3.603 -15.801 1.00 84.38 138 TYR A N 1
ATOM 1116 C CA . TYR A 1 138 ? 8.251 -2.263 -15.507 1.00 84.38 138 TYR A CA 1
ATOM 1117 C C . TYR A 1 138 ? 8.266 -1.405 -16.771 1.00 84.38 138 TYR A C 1
ATOM 1119 O O . TYR A 1 138 ? 8.554 -1.889 -17.868 1.00 84.38 138 TYR A O 1
ATOM 1127 N N . ILE A 1 139 ? 7.944 -0.129 -16.598 1.00 83.56 139 ILE A N 1
ATOM 1128 C CA . ILE A 1 139 ? 7.822 0.871 -17.654 1.00 83.56 139 ILE A CA 1
ATOM 1129 C C . ILE A 1 139 ? 8.613 2.098 -17.214 1.00 83.56 139 ILE A C 1
ATOM 1131 O O . ILE A 1 139 ? 8.337 2.666 -16.158 1.00 83.56 139 ILE A O 1
ATOM 1135 N N . TYR A 1 140 ? 9.587 2.515 -18.021 1.00 82.50 140 TYR A N 1
ATOM 1136 C CA . TYR A 1 140 ? 10.286 3.783 -17.813 1.00 82.50 140 TYR A CA 1
ATOM 1137 C C . TYR A 1 140 ? 9.632 4.906 -18.622 1.00 82.50 140 TYR A C 1
ATOM 1139 O O . TYR A 1 140 ? 9.522 4.812 -19.848 1.00 82.50 140 TYR A O 1
ATOM 1147 N N . ASN A 1 141 ? 9.243 5.980 -17.936 1.00 79.75 141 ASN A N 1
ATOM 1148 C CA . ASN A 1 141 ? 8.802 7.233 -18.536 1.00 79.75 141 ASN A CA 1
ATOM 1149 C C . ASN A 1 141 ? 9.937 8.263 -18.455 1.00 79.75 141 ASN A C 1
ATOM 1151 O O . ASN A 1 141 ? 10.227 8.778 -17.373 1.00 79.75 141 ASN A O 1
ATOM 1155 N N . SER A 1 142 ? 10.550 8.602 -19.594 1.00 74.31 142 SER A N 1
ATOM 1156 C CA . SER A 1 142 ? 11.645 9.581 -19.619 1.00 74.31 142 SER A CA 1
ATOM 1157 C C . SER A 1 142 ? 11.194 11.028 -19.456 1.00 74.31 142 SER A C 1
ATOM 1159 O O . SER A 1 142 ? 12.038 11.865 -19.154 1.00 74.31 142 SER A O 1
ATOM 1161 N N . LEU A 1 143 ? 9.916 11.350 -19.705 1.00 76.81 143 LEU A N 1
ATOM 1162 C CA . LEU A 1 143 ? 9.419 12.724 -19.567 1.00 76.81 143 LEU A CA 1
ATOM 1163 C C . LEU A 1 143 ? 9.490 13.165 -18.105 1.00 76.81 143 LEU A C 1
ATOM 1165 O O . LEU A 1 143 ? 9.961 14.260 -17.814 1.00 76.81 143 LEU A O 1
ATOM 1169 N N . ASP A 1 144 ? 9.107 12.259 -17.205 1.00 79.00 144 ASP A N 1
ATOM 1170 C CA . ASP A 1 144 ? 9.057 12.517 -15.765 1.00 79.00 144 ASP A CA 1
ATOM 1171 C C . ASP A 1 144 ? 10.133 11.749 -14.982 1.00 79.00 144 ASP A C 1
ATOM 1173 O O . ASP A 1 144 ? 10.078 11.716 -13.755 1.00 79.00 144 ASP A O 1
ATOM 1177 N N . GLN A 1 145 ? 11.068 11.088 -15.680 1.00 81.19 145 GLN A N 1
ATOM 1178 C CA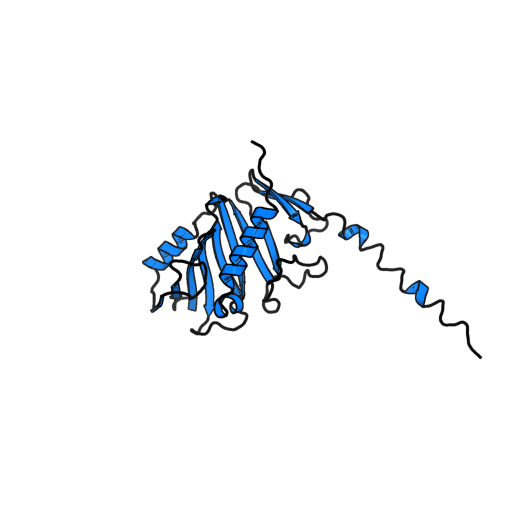 . GLN A 1 145 ? 12.148 10.264 -15.113 1.00 81.19 145 GLN A CA 1
ATOM 1179 C C . GLN A 1 145 ? 11.650 9.294 -14.027 1.00 81.19 145 GLN A C 1
ATOM 1181 O O . GLN A 1 145 ? 12.125 9.269 -12.892 1.00 81.19 145 GLN A O 1
ATOM 1186 N N . THR A 1 146 ? 10.623 8.513 -14.367 1.00 84.19 146 THR A N 1
ATOM 1187 C CA . THR A 1 146 ? 9.942 7.622 -13.417 1.00 84.19 146 THR A CA 1
ATOM 1188 C C . THR A 1 146 ? 9.865 6.197 -13.927 1.00 84.19 146 THR A C 1
ATOM 1190 O O . THR A 1 146 ? 9.622 5.953 -15.109 1.00 84.19 146 THR A O 1
ATOM 1193 N N . TYR A 1 147 ? 10.036 5.254 -13.004 1.00 85.69 147 TYR A N 1
ATOM 1194 C CA . TYR A 1 147 ? 9.746 3.844 -13.214 1.00 85.69 147 TYR A CA 1
ATOM 1195 C C . TYR A 1 147 ? 8.385 3.510 -12.628 1.00 85.69 147 TYR A C 1
ATOM 1197 O O . TYR A 1 147 ? 8.114 3.782 -11.457 1.00 85.69 147 TYR A O 1
ATOM 1205 N N . PHE A 1 148 ? 7.555 2.880 -13.447 1.00 87.88 148 PHE A N 1
ATOM 1206 C CA . PHE A 1 148 ? 6.310 2.261 -13.034 1.00 87.88 148 PHE A CA 1
ATOM 1207 C C . PHE A 1 148 ? 6.495 0.752 -13.011 1.00 87.88 148 PHE A C 1
ATOM 1209 O O . PHE A 1 148 ? 6.903 0.180 -14.015 1.00 87.88 148 PHE A O 1
ATOM 1216 N N . PHE A 1 149 ? 6.160 0.105 -11.904 1.00 88.88 149 PHE A N 1
ATOM 1217 C CA . PHE A 1 149 ? 5.959 -1.337 -11.829 1.00 88.88 149 PHE A CA 1
ATOM 1218 C C . PHE A 1 149 ? 4.466 -1.573 -11.763 1.00 88.88 149 PHE A C 1
ATOM 1220 O O . PHE A 1 149 ? 3.811 -1.101 -10.838 1.00 88.88 149 PHE A O 1
ATOM 1227 N N . VAL A 1 150 ? 3.921 -2.273 -12.745 1.00 88.94 150 VAL A N 1
ATOM 1228 C CA . VAL A 1 150 ? 2.488 -2.545 -12.829 1.00 88.94 150 VAL A CA 1
ATOM 1229 C C . VAL A 1 150 ? 2.271 -4.034 -12.979 1.00 88.94 150 VAL A C 1
ATOM 1231 O O . VAL A 1 150 ? 3.080 -4.722 -13.598 1.00 88.94 150 VAL A O 1
ATOM 1234 N N . GLY A 1 151 ? 1.187 -4.539 -12.411 1.00 89.44 151 GLY A N 1
ATOM 1235 C CA . GLY A 1 151 ? 0.845 -5.947 -12.521 1.00 89.44 151 GLY A CA 1
ATOM 1236 C C . GLY A 1 151 ? -0.377 -6.297 -11.697 1.00 89.44 151 GLY A C 1
ATOM 1237 O O . GLY A 1 151 ? -1.157 -5.429 -11.300 1.00 89.44 151 GLY A O 1
ATOM 1238 N N . LYS A 1 152 ? -0.539 -7.594 -11.440 1.00 89.44 152 LYS A N 1
ATOM 1239 C CA . LYS A 1 152 ? -1.614 -8.128 -10.608 1.00 89.44 152 LYS A CA 1
ATOM 1240 C C . LYS A 1 152 ? -1.063 -9.057 -9.540 1.00 89.44 152 LYS A C 1
ATOM 1242 O O . LYS A 1 152 ? -0.242 -9.924 -9.831 1.00 89.44 152 LYS A O 1
ATOM 1247 N N . ASP A 1 153 ? -1.569 -8.916 -8.328 1.00 90.12 153 ASP A N 1
ATOM 1248 C CA . ASP A 1 153 ? -1.436 -9.901 -7.264 1.00 90.12 153 ASP A CA 1
ATOM 1249 C C . ASP A 1 153 ? -2.705 -10.761 -7.189 1.00 90.12 153 ASP A C 1
ATOM 1251 O O . ASP A 1 153 ? -3.820 -10.265 -7.354 1.00 90.12 153 ASP A O 1
ATOM 1255 N N . LYS A 1 154 ? -2.559 -12.059 -6.906 1.00 81.94 154 LYS A N 1
ATOM 1256 C CA . LYS A 1 154 ? -3.704 -12.986 -6.843 1.00 81.94 154 LYS A CA 1
ATOM 1257 C C . LYS A 1 154 ? -4.709 -12.649 -5.740 1.00 81.94 154 LYS A C 1
ATOM 1259 O O . LYS A 1 154 ? -5.846 -13.101 -5.806 1.00 81.94 154 LYS A O 1
ATOM 1264 N N . GLN A 1 155 ? -4.274 -11.952 -4.698 1.00 76.06 155 GLN A N 1
ATOM 1265 C CA . GLN A 1 155 ? -5.043 -11.714 -3.483 1.00 76.06 155 GLN A CA 1
ATOM 1266 C C . GLN A 1 155 ? -5.602 -10.294 -3.392 1.00 76.06 155 GLN A C 1
ATOM 1268 O O . GLN A 1 155 ? -6.529 -10.073 -2.616 1.00 76.06 155 GLN A O 1
ATOM 1273 N N . MET A 1 156 ? -5.032 -9.354 -4.145 1.00 81.31 156 MET A N 1
ATOM 1274 C CA . MET A 1 156 ? -5.406 -7.939 -4.127 1.00 81.31 156 MET A CA 1
ATOM 1275 C C . MET A 1 156 ? -5.862 -7.422 -5.506 1.00 81.31 156 MET A C 1
ATOM 1277 O O . MET A 1 156 ? -6.754 -6.586 -5.556 1.00 81.31 156 MET A O 1
ATOM 1281 N N . A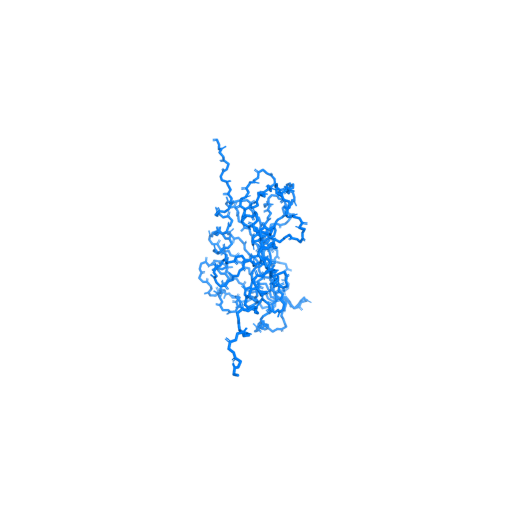SN A 1 157 ? -5.437 -8.043 -6.618 1.00 88.44 157 ASN A N 1
ATOM 1282 C CA . ASN A 1 157 ? -5.656 -7.639 -8.022 1.00 88.44 157 ASN A CA 1
ATOM 1283 C C . ASN A 1 157 ? -4.623 -6.603 -8.509 1.00 88.44 157 ASN A C 1
ATOM 1285 O O . ASN A 1 157 ? -3.434 -6.792 -8.264 1.00 88.44 157 ASN A O 1
ATOM 1289 N N . SER A 1 158 ? -5.033 -5.570 -9.254 1.00 91.38 158 SER A N 1
ATOM 1290 C CA . SER A 1 158 ? -4.144 -4.591 -9.885 1.00 91.38 158 SER A CA 1
ATOM 1291 C C . SER A 1 158 ? -3.345 -3.779 -8.870 1.00 91.38 158 SER A C 1
ATOM 1293 O O . SER A 1 158 ? -3.909 -3.233 -7.923 1.00 91.38 158 SER A O 1
ATOM 1295 N N . PHE A 1 159 ? -2.045 -3.645 -9.125 1.00 93.06 159 PHE A N 1
ATOM 1296 C CA . PHE A 1 159 ? -1.166 -2.738 -8.398 1.00 93.06 159 PHE A CA 1
ATOM 1297 C C . PHE A 1 159 ? -0.322 -1.899 -9.361 1.00 93.06 159 PHE A C 1
ATOM 1299 O O . PHE A 1 159 ? -0.051 -2.289 -10.500 1.00 93.06 159 PHE A O 1
ATOM 1306 N N . MET A 1 160 ? 0.132 -0.763 -8.849 1.00 93.00 160 MET A N 1
ATOM 1307 C CA . MET A 1 160 ? 1.108 0.122 -9.458 1.00 93.00 160 MET A CA 1
ATOM 1308 C C . MET A 1 160 ? 2.098 0.565 -8.382 1.00 93.00 160 MET A C 1
ATOM 1310 O O . MET A 1 160 ? 1.707 0.880 -7.262 1.00 93.00 160 MET A O 1
ATOM 1314 N N . ILE A 1 161 ? 3.375 0.648 -8.735 1.00 92.25 161 ILE A N 1
ATOM 1315 C CA . ILE A 1 161 ? 4.423 1.255 -7.920 1.00 92.25 161 ILE A CA 1
ATOM 1316 C C . ILE A 1 161 ? 5.145 2.272 -8.787 1.00 92.25 161 ILE A C 1
ATOM 1318 O O . ILE A 1 161 ? 5.609 1.927 -9.869 1.00 92.25 161 ILE A O 1
ATOM 1322 N N . ARG A 1 162 ? 5.258 3.508 -8.317 1.00 91.31 162 ARG A N 1
ATOM 1323 C CA . ARG A 1 162 ? 5.973 4.593 -8.981 1.00 91.31 162 ARG A CA 1
ATOM 1324 C 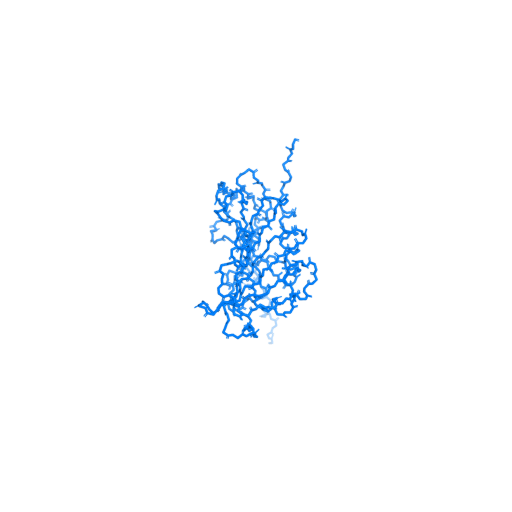C . ARG A 1 162 ? 7.197 4.983 -8.160 1.00 91.31 162 ARG A C 1
ATOM 1326 O O . ARG A 1 162 ? 7.048 5.435 -7.026 1.00 91.31 162 ARG A O 1
ATOM 1333 N N . CYS A 1 163 ? 8.376 4.874 -8.761 1.00 87.81 163 CYS A N 1
ATOM 1334 C CA . CYS A 1 163 ? 9.649 5.337 -8.204 1.00 87.81 163 CYS A CA 1
ATOM 1335 C C . CYS A 1 163 ? 10.263 6.402 -9.135 1.00 87.81 163 CYS A C 1
ATOM 1337 O O . CYS A 1 163 ? 10.173 6.287 -10.360 1.00 87.81 163 CYS A O 1
ATOM 1339 N N . HIS A 1 164 ? 10.865 7.441 -8.571 1.00 85.12 164 HIS A N 1
ATOM 1340 C CA . HIS A 1 164 ? 11.611 8.495 -9.256 1.00 85.12 164 HIS A CA 1
ATOM 1341 C C . HIS A 1 164 ? 13.100 8.140 -9.361 1.00 85.12 164 HIS A C 1
ATOM 1343 O O . HIS A 1 164 ? 13.875 8.432 -8.457 1.00 85.12 164 HIS A O 1
ATOM 1349 N N . SER A 1 165 ? 13.536 7.593 -10.498 1.00 75.25 165 SER A N 1
ATOM 1350 C CA . SER A 1 165 ? 14.954 7.279 -10.695 1.00 75.25 165 SER A CA 1
ATOM 1351 C C . SER A 1 165 ? 15.452 7.653 -12.086 1.00 75.25 165 SER A C 1
ATOM 1353 O O . SER A 1 165 ? 14.787 7.418 -13.098 1.00 75.25 165 SER A O 1
ATOM 1355 N N . GLU A 1 166 ? 16.670 8.193 -12.125 1.00 60.41 166 GLU A N 1
ATOM 1356 C CA . GLU A 1 166 ? 17.402 8.519 -13.352 1.00 60.41 166 GLU A CA 1
ATOM 1357 C C . GLU A 1 166 ? 18.112 7.299 -13.964 1.00 60.41 166 GLU A C 1
ATOM 1359 O O . GLU A 1 166 ? 18.577 7.364 -15.103 1.00 60.41 166 GLU A O 1
ATOM 1364 N N . THR A 1 167 ? 18.197 6.169 -13.249 1.00 60.41 167 THR A N 1
ATOM 1365 C CA . THR A 1 167 ? 18.929 4.980 -13.709 1.00 60.41 167 THR A CA 1
ATOM 1366 C C . THR A 1 167 ? 18.061 3.720 -13.691 1.00 60.41 167 THR A C 1
ATOM 1368 O O . THR A 1 167 ? 17.088 3.623 -12.951 1.00 60.41 167 THR A O 1
ATOM 1371 N N . LEU A 1 168 ? 18.413 2.720 -14.512 1.00 56.47 168 LEU A N 1
ATOM 1372 C CA . LEU A 1 168 ? 17.780 1.386 -14.467 1.00 56.47 168 LEU A CA 1
ATOM 1373 C C . LEU A 1 168 ? 18.012 0.674 -13.125 1.00 56.47 168 LEU A C 1
ATOM 1375 O O . LEU A 1 168 ? 17.276 -0.241 -12.762 1.00 56.47 168 LEU A O 1
ATOM 1379 N N . LEU A 1 169 ? 19.052 1.081 -12.401 1.00 57.78 169 LEU A N 1
ATOM 1380 C CA . LEU A 1 169 ? 19.417 0.572 -11.092 1.00 57.78 169 LEU A CA 1
ATOM 1381 C C . LEU A 1 169 ? 18.870 1.553 -10.056 1.00 57.78 169 LEU A C 1
ATOM 1383 O O . LEU A 1 169 ? 19.634 2.349 -9.527 1.00 57.78 169 LEU A O 1
ATOM 1387 N N . MET A 1 170 ? 17.550 1.522 -9.820 1.00 70.81 170 MET A N 1
ATOM 1388 C CA . MET A 1 170 ? 16.859 2.389 -8.850 1.00 70.81 170 MET A CA 1
ATOM 1389 C C . MET A 1 170 ? 17.733 2.710 -7.633 1.00 70.81 170 MET A C 1
ATOM 1391 O O . MET A 1 170 ? 18.293 1.788 -7.023 1.00 70.81 170 MET A O 1
ATOM 1395 N N . ASP A 1 171 ? 17.824 3.989 -7.271 1.00 72.31 171 ASP A N 1
ATOM 1396 C CA . ASP A 1 171 ? 18.678 4.421 -6.170 1.00 72.31 171 ASP A CA 1
ATOM 1397 C C . ASP A 1 171 ? 18.291 3.686 -4.883 1.00 72.31 171 ASP A C 1
ATOM 1399 O O . ASP A 1 171 ? 17.110 3.425 -4.610 1.00 72.31 171 ASP A O 1
ATOM 1403 N N . ASP A 1 172 ? 19.299 3.305 -4.093 1.00 72.19 172 ASP A N 1
ATOM 1404 C CA . ASP A 1 172 ? 19.051 2.689 -2.794 1.00 72.19 172 ASP A CA 1
ATOM 1405 C C . ASP A 1 172 ? 18.192 3.633 -1.954 1.00 72.19 172 ASP A C 1
ATOM 1407 O O . ASP A 1 172 ? 18.442 4.839 -1.897 1.00 72.19 172 ASP A O 1
ATOM 1411 N N . TYR A 1 173 ? 17.203 3.061 -1.265 1.00 74.06 173 TYR A N 1
ATOM 1412 C CA . TYR A 1 173 ? 16.436 3.756 -0.236 1.00 74.06 173 TYR 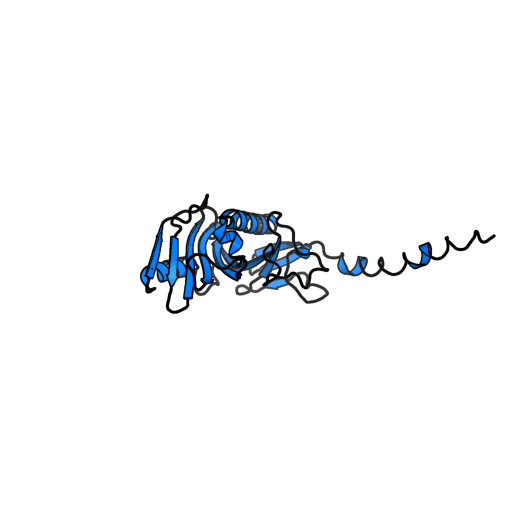A CA 1
ATOM 1413 C C . TYR A 1 173 ? 15.525 4.903 -0.701 1.00 74.06 173 TYR A C 1
ATOM 1415 O O . TYR A 1 173 ? 14.943 5.616 0.122 1.00 74.06 173 TYR A O 1
ATOM 1423 N N . GLU A 1 174 ? 15.340 5.047 -2.005 1.00 83.44 174 GLU A N 1
ATOM 1424 C CA . GLU A 1 174 ? 14.368 5.952 -2.596 1.00 83.44 174 GLU A CA 1
ATOM 1425 C C . GLU A 1 174 ? 12.932 5.629 -2.135 1.00 83.44 174 GLU A C 1
ATOM 1427 O O . GLU A 1 174 ? 12.605 4.499 -1.751 1.00 83.44 174 GLU A O 1
ATOM 1432 N N . VAL A 1 175 ? 12.070 6.645 -2.140 1.00 85.88 175 VAL A N 1
ATOM 1433 C CA . VAL A 1 175 ? 10.668 6.535 -1.730 1.00 85.88 175 VAL A CA 1
ATOM 1434 C C . VAL A 1 175 ? 9.804 6.278 -2.954 1.00 85.88 175 VAL A C 1
ATOM 1436 O O . VAL A 1 175 ? 9.618 7.163 -3.784 1.00 85.88 175 VAL A O 1
ATOM 1439 N N . CYS A 1 176 ? 9.219 5.088 -3.022 1.00 89.00 176 CYS A N 1
ATOM 1440 C CA . CYS A 1 176 ? 8.266 4.728 -4.057 1.00 89.00 176 CYS A CA 1
ATOM 1441 C C . CYS A 1 176 ? 6.835 4.867 -3.538 1.00 89.00 176 CYS A C 1
ATOM 1443 O O . CYS A 1 176 ? 6.512 4.418 -2.435 1.00 89.00 176 CYS A O 1
ATOM 1445 N N . ASN A 1 177 ? 5.965 5.438 -4.365 1.00 92.75 177 ASN A N 1
ATOM 1446 C CA . ASN A 1 177 ? 4.528 5.436 -4.124 1.00 92.75 177 ASN A CA 1
ATOM 1447 C C . ASN A 1 177 ? 3.950 4.128 -4.646 1.00 92.75 177 ASN A C 1
ATOM 1449 O O . ASN A 1 177 ? 4.349 3.680 -5.719 1.00 92.75 177 ASN A O 1
ATOM 1453 N N . PHE A 1 178 ? 2.998 3.539 -3.941 1.00 93.19 178 PHE A N 1
ATOM 1454 C CA . PHE A 1 178 ? 2.231 2.424 -4.477 1.00 93.19 178 PHE A CA 1
ATOM 1455 C C . PHE A 1 178 ? 0.738 2.701 -4.391 1.00 93.19 178 PHE A C 1
ATOM 1457 O O . PHE A 1 178 ? 0.274 3.438 -3.520 1.00 93.19 178 PHE A O 1
ATOM 1464 N N . GLU A 1 179 ? 0.004 2.063 -5.289 1.00 94.75 179 GLU A N 1
ATOM 1465 C CA . GLU A 1 179 ? -1.446 1.985 -5.294 1.00 94.75 179 GLU A CA 1
ATOM 1466 C C . GLU A 1 179 ? -1.853 0.560 -5.641 1.00 94.75 179 GLU A C 1
ATOM 1468 O O . GLU A 1 179 ? -1.208 -0.108 -6.454 1.00 94.75 179 GLU A O 1
ATOM 1473 N N . MET A 1 180 ? -2.915 0.082 -5.015 1.00 94.50 180 MET A N 1
ATOM 1474 C CA . MET A 1 180 ? -3.463 -1.235 -5.268 1.00 94.50 180 MET A CA 1
ATOM 1475 C C . MET A 1 180 ? -4.947 -1.268 -4.941 1.00 94.50 180 MET A C 1
ATOM 1477 O O . MET A 1 180 ? -5.413 -0.714 -3.940 1.00 94.50 180 MET A O 1
ATOM 1481 N N . ASP A 1 181 ? -5.687 -1.982 -5.769 1.00 92.81 181 ASP A N 1
ATOM 1482 C CA . ASP A 1 181 ? -7.056 -2.327 -5.438 1.00 92.81 181 ASP A CA 1
ATOM 1483 C C . ASP A 1 181 ? -7.043 -3.546 -4.498 1.00 92.81 181 ASP A C 1
ATOM 1485 O O . ASP A 1 181 ? -6.091 -4.316 -4.477 1.00 92.81 181 ASP A O 1
ATOM 1489 N N . TYR A 1 182 ? -8.083 -3.709 -3.683 1.00 92.31 182 TYR A N 1
ATOM 1490 C CA . TYR A 1 182 ? -8.399 -4.942 -2.958 1.00 92.31 182 TYR A CA 1
ATOM 1491 C C . TYR A 1 182 ? -9.877 -5.242 -3.211 1.00 92.31 182 TYR A C 1
ATOM 1493 O O . TYR A 1 182 ? -10.742 -5.022 -2.354 1.00 92.31 182 TYR A O 1
ATOM 1501 N N . PHE A 1 183 ? -10.173 -5.673 -4.442 1.00 85.62 183 PHE A N 1
ATOM 1502 C CA . PHE A 1 183 ? -11.542 -5.756 -4.970 1.00 85.62 183 PHE A CA 1
ATOM 1503 C C . PHE A 1 183 ? -12.479 -6.596 -4.101 1.00 85.62 183 PHE A C 1
ATOM 1505 O O . PHE A 1 183 ? -13.585 -6.146 -3.809 1.00 85.62 183 PHE A O 1
ATOM 1512 N N . ASP A 1 184 ? -12.022 -7.752 -3.615 1.00 86.56 184 ASP A N 1
ATOM 1513 C CA . ASP A 1 184 ? -12.820 -8.648 -2.764 1.00 86.56 184 ASP A CA 1
ATOM 1514 C C . ASP A 1 184 ? -13.279 -7.982 -1.460 1.00 86.56 184 ASP A C 1
ATOM 1516 O O . ASP A 1 184 ? -14.276 -8.377 -0.855 1.00 86.56 184 ASP A O 1
ATOM 1520 N N . ARG A 1 185 ? -12.549 -6.957 -1.009 1.00 88.12 185 ARG A N 1
ATOM 1521 C CA . ARG A 1 185 ? -12.892 -6.155 0.167 1.00 88.12 185 ARG A CA 1
ATOM 1522 C C . ARG A 1 185 ? -13.421 -4.779 -0.198 1.00 88.12 185 ARG A C 1
ATOM 1524 O O . ARG A 1 185 ? -13.682 -4.008 0.717 1.00 88.12 185 ARG A O 1
ATOM 1531 N N . GLY A 1 186 ? -13.558 -4.433 -1.477 1.00 90.69 186 GLY A N 1
ATOM 1532 C CA . GLY A 1 186 ? -13.964 -3.098 -1.916 1.00 90.69 186 GLY A CA 1
ATOM 1533 C C . GLY A 1 186 ? -13.113 -1.983 -1.298 1.00 90.69 186 GLY A C 1
ATOM 1534 O O . GLY A 1 186 ? -13.656 -0.945 -0.913 1.00 90.69 186 GLY A O 1
ATOM 1535 N N . LEU A 1 187 ? -11.807 -2.213 -1.136 1.00 92.75 187 LEU A N 1
ATOM 1536 C CA . LEU A 1 187 ? -10.849 -1.212 -0.660 1.00 92.75 187 LEU A CA 1
ATOM 1537 C C . LEU A 1 187 ? -9.902 -0.810 -1.783 1.00 92.75 187 LEU A C 1
ATOM 1539 O O . LEU A 1 187 ? -9.595 -1.613 -2.658 1.00 92.75 187 LEU A O 1
ATOM 1543 N N . ASN A 1 188 ? -9.433 0.424 -1.718 1.00 94.38 188 ASN A N 1
ATOM 1544 C CA . ASN A 1 188 ? -8.229 0.864 -2.401 1.00 94.38 188 ASN A CA 1
ATOM 1545 C C . ASN A 1 188 ? -7.185 1.182 -1.333 1.00 94.38 188 ASN A C 1
ATOM 1547 O O . ASN A 1 188 ? -7.519 1.710 -0.265 1.00 94.38 188 ASN A O 1
ATOM 1551 N N . ILE A 1 189 ? -5.947 0.801 -1.611 1.00 94.88 189 ILE A N 1
ATOM 1552 C CA . ILE A 1 189 ? -4.816 0.964 -0.716 1.00 94.88 189 ILE A CA 1
ATOM 1553 C C . ILE A 1 189 ? -3.752 1.744 -1.477 1.00 94.88 189 ILE A C 1
ATOM 1555 O O . ILE A 1 189 ? -3.397 1.391 -2.598 1.00 94.88 189 ILE A O 1
ATOM 1559 N N . SER A 1 190 ? -3.228 2.790 -0.863 1.00 94.00 190 SER A N 1
ATOM 1560 C CA . SER A 1 190 ? -2.128 3.583 -1.400 1.00 94.00 190 SER A CA 1
ATOM 1561 C C . SER A 1 190 ? -1.083 3.804 -0.321 1.00 94.00 190 SER A C 1
ATOM 1563 O O . SER A 1 190 ? -1.341 3.576 0.860 1.00 94.00 190 SER A O 1
ATOM 1565 N N . GLY A 1 191 ? 0.120 4.230 -0.679 1.00 92.19 191 GLY A N 1
ATOM 1566 C CA . GLY A 1 191 ? 1.110 4.543 0.339 1.00 92.19 191 GLY A CA 1
ATOM 1567 C C . GLY A 1 191 ? 2.528 4.613 -0.175 1.00 92.19 191 GLY A C 1
ATOM 1568 O O . GLY A 1 191 ? 2.767 4.862 -1.353 1.00 92.19 191 GLY A O 1
ATOM 1569 N N . LEU A 1 192 ? 3.467 4.411 0.748 1.00 91.25 192 LEU A N 1
ATOM 1570 C CA . LEU A 1 192 ? 4.896 4.578 0.512 1.00 91.25 192 LEU A CA 1
ATOM 1571 C C . LEU A 1 192 ? 5.666 3.322 0.929 1.00 91.25 192 LEU A C 1
ATOM 1573 O O . LEU A 1 192 ? 5.440 2.776 2.014 1.00 91.25 192 LEU A O 1
ATOM 1577 N N . VAL A 1 193 ? 6.594 2.899 0.072 1.00 90.31 193 VAL A N 1
ATOM 1578 C CA . VAL A 1 193 ? 7.531 1.786 0.286 1.00 90.31 193 VAL A CA 1
ATOM 1579 C C . VAL A 1 193 ? 8.923 2.173 -0.204 1.00 90.31 193 VAL A C 1
ATOM 1581 O O . VAL A 1 193 ? 9.071 3.021 -1.080 1.00 90.31 193 VAL A O 1
ATOM 1584 N N . SER A 1 194 ? 9.970 1.579 0.366 1.00 88.38 194 SER A N 1
ATOM 1585 C CA . SER A 1 194 ? 11.334 1.829 -0.103 1.00 88.38 194 SER A CA 1
ATOM 1586 C C . SER A 1 194 ? 11.623 1.096 -1.418 1.00 88.38 194 SER A C 1
ATOM 1588 O O . SER A 1 194 ? 11.253 -0.070 -1.573 1.00 88.38 194 SER A O 1
ATOM 1590 N N . SER A 1 195 ? 12.370 1.740 -2.319 1.00 86.38 195 SER A N 1
ATOM 1591 C CA . SER A 1 195 ? 12.932 1.144 -3.540 1.00 86.38 195 SER A CA 1
ATOM 1592 C C . SER A 1 195 ? 13.730 -0.132 -3.274 1.00 86.38 195 SER A C 1
ATOM 1594 O O . SER A 1 195 ? 13.743 -1.043 -4.104 1.00 86.38 195 SER A O 1
ATOM 1596 N N . SER A 1 196 ? 14.337 -0.256 -2.090 1.00 84.44 196 SER A N 1
ATOM 1597 C CA . SER A 1 196 ? 15.050 -1.462 -1.678 1.00 84.44 196 SER A CA 1
ATOM 1598 C C . SER A 1 196 ? 14.129 -2.684 -1.708 1.00 84.44 196 SER A C 1
ATOM 1600 O O . SER A 1 196 ? 14.523 -3.727 -2.221 1.00 84.44 196 SER A O 1
ATOM 1602 N N . PHE A 1 197 ? 12.869 -2.561 -1.273 1.00 85.56 197 PHE A N 1
ATOM 1603 C CA . PHE A 1 197 ? 11.905 -3.669 -1.309 1.00 85.56 197 PHE A CA 1
ATOM 1604 C C . PHE A 1 197 ? 11.537 -4.115 -2.723 1.00 85.56 197 PHE A C 1
ATOM 1606 O O . PHE A 1 197 ? 11.185 -5.274 -2.926 1.00 85.56 197 PHE A O 1
ATOM 1613 N N . ILE A 1 198 ? 11.630 -3.211 -3.692 1.00 84.56 198 ILE A N 1
ATOM 1614 C CA . ILE A 1 198 ? 11.383 -3.491 -5.106 1.00 84.56 198 ILE A CA 1
ATOM 1615 C C . ILE A 1 198 ? 12.584 -4.241 -5.686 1.00 84.56 198 ILE A C 1
ATOM 1617 O O . ILE A 1 198 ? 12.434 -5.312 -6.269 1.00 84.56 198 ILE A O 1
ATOM 1621 N N . ARG A 1 199 ? 13.795 -3.726 -5.442 1.00 79.88 199 ARG A N 1
ATOM 1622 C CA . ARG A 1 199 ? 15.051 -4.295 -5.951 1.00 79.88 199 ARG A CA 1
ATOM 1623 C C . ARG A 1 199 ? 15.343 -5.702 -5.447 1.00 79.88 199 ARG A C 1
ATOM 1625 O O . ARG A 1 199 ? 15.875 -6.506 -6.202 1.00 79.88 199 ARG A O 1
ATOM 1632 N N . ILE A 1 200 ? 15.018 -5.992 -4.187 1.00 82.00 200 ILE A N 1
ATOM 1633 C CA . ILE A 1 200 ? 15.203 -7.327 -3.595 1.00 82.00 200 ILE A CA 1
ATOM 1634 C C . ILE A 1 200 ? 13.919 -8.168 -3.582 1.00 82.00 200 ILE A C 1
ATOM 1636 O O . ILE A 1 200 ? 13.829 -9.130 -2.819 1.00 82.00 200 ILE A O 1
ATOM 1640 N N . GLU A 1 201 ? 12.931 -7.806 -4.409 1.00 85.19 201 GLU A N 1
ATOM 1641 C CA . GLU A 1 201 ? 11.742 -8.622 -4.697 1.00 85.19 201 GLU A CA 1
ATOM 1642 C C . GLU A 1 201 ? 10.885 -8.953 -3.456 1.00 85.19 201 GLU A C 1
ATOM 1644 O O . GLU A 1 201 ? 10.356 -10.056 -3.304 1.00 85.19 201 GLU A O 1
ATOM 1649 N N . ARG A 1 202 ? 10.763 -7.993 -2.527 1.00 87.00 202 ARG A N 1
ATOM 1650 C CA . ARG A 1 202 ? 10.022 -8.127 -1.255 1.00 87.00 202 ARG A CA 1
ATOM 1651 C C . ARG A 1 202 ? 8.613 -7.546 -1.267 1.00 87.00 202 ARG A C 1
ATOM 1653 O O . ARG A 1 202 ? 7.885 -7.679 -0.282 1.00 87.00 202 ARG A O 1
ATOM 1660 N N . PHE A 1 203 ? 8.218 -6.896 -2.356 1.00 87.25 203 PHE A N 1
ATOM 1661 C CA . PHE A 1 203 ? 6.901 -6.275 -2.454 1.00 87.25 203 PHE A CA 1
ATOM 1662 C C . PHE A 1 203 ? 5.722 -7.260 -2.295 1.00 87.25 203 PHE A C 1
ATOM 1664 O O . PHE A 1 203 ? 4.782 -6.913 -1.582 1.00 87.25 203 PHE A O 1
ATOM 1671 N N . PRO A 1 204 ? 5.752 -8.502 -2.827 1.00 88.69 204 PRO A N 1
ATOM 1672 C CA . PRO A 1 204 ? 4.667 -9.463 -2.590 1.00 88.69 204 PRO A CA 1
ATOM 1673 C C . PRO A 1 204 ? 4.439 -9.785 -1.105 1.00 88.69 204 PRO A C 1
ATOM 1675 O O . PRO A 1 204 ? 3.303 -9.906 -0.655 1.00 88.69 204 PRO A O 1
ATOM 1678 N N . GLN A 1 205 ? 5.506 -9.872 -0.308 1.00 89.38 205 GLN A N 1
ATOM 1679 C CA . GLN A 1 205 ? 5.406 -10.103 1.135 1.00 89.38 205 GLN A CA 1
ATOM 1680 C C . GLN A 1 205 ? 4.848 -8.872 1.861 1.00 89.38 205 GLN A C 1
ATOM 1682 O O . GLN A 1 205 ? 4.129 -9.004 2.849 1.00 89.38 205 GLN A O 1
ATOM 1687 N N . ILE A 1 206 ? 5.146 -7.669 1.366 1.00 89.94 206 ILE A N 1
ATOM 1688 C CA . ILE A 1 206 ? 4.545 -6.430 1.871 1.00 89.94 206 ILE A CA 1
ATOM 1689 C C . ILE A 1 206 ? 3.036 -6.415 1.584 1.00 89.94 206 ILE A C 1
ATOM 1691 O O . ILE A 1 206 ? 2.252 -6.106 2.483 1.00 89.94 206 ILE A O 1
ATOM 1695 N N . ILE A 1 207 ? 2.617 -6.822 0.381 1.00 91.12 207 ILE A N 1
ATOM 1696 C CA . ILE A 1 207 ? 1.200 -6.994 0.031 1.00 91.12 207 ILE A CA 1
ATOM 1697 C C . ILE A 1 207 ? 0.513 -7.969 1.005 1.00 91.12 207 ILE A C 1
ATOM 1699 O O . ILE A 1 207 ? -0.560 -7.671 1.537 1.00 91.12 207 ILE A O 1
ATOM 1703 N N . GLU A 1 208 ? 1.138 -9.113 1.289 1.00 90.62 208 GLU A N 1
ATOM 1704 C CA . GLU A 1 208 ? 0.613 -10.101 2.239 1.00 90.62 208 GLU A CA 1
ATOM 1705 C C . GLU A 1 208 ? 0.441 -9.517 3.654 1.00 90.62 208 GLU A C 1
ATOM 1707 O O . GLU A 1 208 ? -0.563 -9.777 4.328 1.00 90.62 208 GLU A O 1
ATOM 1712 N N . GLN A 1 209 ? 1.372 -8.673 4.101 1.00 89.94 209 GLN A N 1
ATOM 1713 C CA . GLN A 1 209 ? 1.283 -7.987 5.391 1.00 89.94 209 GLN A CA 1
ATOM 1714 C C . GLN A 1 209 ? 0.142 -6.973 5.441 1.00 89.94 209 GLN A C 1
ATOM 1716 O O . GLN A 1 209 ? -0.633 -6.984 6.400 1.00 89.94 209 GLN A O 1
ATOM 1721 N N . MET A 1 210 ? -0.022 -6.154 4.400 1.00 91.88 210 MET A N 1
ATOM 1722 C CA . MET A 1 210 ? -1.154 -5.224 4.287 1.00 91.88 210 MET A CA 1
ATOM 1723 C C . MET A 1 210 ? -2.487 -5.973 4.314 1.00 91.88 210 MET A C 1
ATOM 1725 O O . MET A 1 210 ? -3.414 -5.592 5.034 1.00 91.88 210 MET A O 1
ATOM 1729 N N . LYS A 1 211 ? -2.567 -7.095 3.588 1.00 91.56 211 LYS A N 1
ATOM 1730 C CA . LYS A 1 211 ? -3.741 -7.971 3.600 1.00 91.56 211 LYS A CA 1
ATOM 1731 C C . LYS A 1 211 ? -4.040 -8.489 4.998 1.00 91.56 211 LYS A C 1
ATOM 1733 O O . LYS A 1 211 ? -5.183 -8.425 5.451 1.00 91.56 211 LYS A O 1
ATOM 1738 N N . THR A 1 212 ? -3.017 -9.014 5.664 1.00 90.75 212 THR A N 1
ATOM 1739 C CA . THR A 1 212 ? -3.122 -9.566 7.017 1.00 90.75 212 THR A CA 1
ATOM 1740 C C . THR A 1 212 ? -3.619 -8.502 7.984 1.00 90.75 212 THR A C 1
ATOM 1742 O O . THR A 1 212 ? -4.585 -8.743 8.703 1.00 90.75 212 THR A O 1
ATOM 1745 N N . PHE A 1 213 ? -3.039 -7.301 7.933 1.00 91.75 213 PHE A N 1
ATOM 1746 C CA . PHE A 1 213 ? -3.462 -6.162 8.738 1.00 91.75 213 PHE A CA 1
ATOM 1747 C C . PHE A 1 213 ? -4.948 -5.829 8.530 1.00 91.75 213 PHE A C 1
ATOM 1749 O O . PHE A 1 213 ? -5.714 -5.795 9.495 1.00 91.75 213 PHE A O 1
ATOM 1756 N N . LEU A 1 214 ? -5.384 -5.626 7.281 1.00 92.44 214 LEU A N 1
ATOM 1757 C CA . LEU A 1 214 ? -6.768 -5.242 6.982 1.00 92.44 214 LEU A CA 1
ATOM 1758 C C . LEU A 1 214 ? -7.765 -6.334 7.392 1.00 92.44 214 LEU A C 1
ATOM 1760 O O . LEU A 1 214 ? -8.796 -6.038 7.995 1.00 92.44 214 LEU A O 1
ATOM 1764 N N . ASN A 1 215 ? -7.442 -7.599 7.119 1.00 91.06 215 ASN A N 1
ATOM 1765 C CA . ASN A 1 215 ? -8.301 -8.731 7.461 1.00 91.06 215 ASN A CA 1
ATOM 1766 C C . ASN A 1 215 ? -8.400 -8.965 8.973 1.00 91.06 215 ASN A C 1
ATOM 1768 O O . ASN A 1 215 ? -9.456 -9.372 9.455 1.00 91.06 215 ASN A O 1
ATOM 1772 N N . GLN A 1 216 ? -7.313 -8.739 9.714 1.00 90.69 216 GLN A N 1
ATOM 1773 C CA . GLN A 1 216 ? -7.265 -8.960 11.156 1.00 90.69 216 GLN A CA 1
ATOM 1774 C C . GLN A 1 216 ? -8.111 -7.940 11.921 1.00 90.69 216 GLN A C 1
ATOM 1776 O O . GLN A 1 216 ? -8.773 -8.296 12.897 1.00 90.69 216 GLN A O 1
ATOM 1781 N N . TRP A 1 217 ? -8.069 -6.672 11.509 1.00 91.50 217 TRP A N 1
ATOM 1782 C CA . TRP A 1 217 ? -8.656 -5.586 12.295 1.00 91.50 217 TRP A CA 1
ATOM 1783 C C . TRP A 1 217 ? -10.056 -5.181 11.852 1.00 91.50 217 TRP A C 1
ATOM 1785 O O . TRP A 1 217 ? -10.775 -4.538 12.620 1.00 91.50 217 TRP A O 1
ATOM 1795 N N . GLU A 1 218 ? -10.481 -5.569 10.654 1.00 92.38 218 GLU A N 1
ATOM 1796 C CA . GLU A 1 218 ? -11.851 -5.345 10.218 1.00 92.38 218 GLU A CA 1
ATOM 1797 C C . GLU A 1 218 ? -12.844 -6.239 10.967 1.00 92.38 218 GLU A C 1
ATOM 1799 O O . GLU A 1 218 ? -12.719 -7.463 11.016 1.00 92.38 218 GLU A O 1
ATOM 1804 N N . GLN A 1 219 ? -13.882 -5.622 11.526 1.00 92.12 219 GLN A N 1
ATOM 1805 C CA . GLN A 1 219 ? -14.988 -6.347 12.130 1.00 92.12 219 GLN A CA 1
ATOM 1806 C C . GLN A 1 219 ? -15.943 -6.822 11.043 1.00 92.12 219 GLN A C 1
ATOM 1808 O O . GLN A 1 219 ? -16.409 -6.034 10.223 1.00 92.12 219 GLN A O 1
ATOM 1813 N N . LYS A 1 220 ? -16.286 -8.113 11.068 1.00 79.50 220 LYS A N 1
ATOM 1814 C CA . LYS A 1 220 ? -17.390 -8.621 10.253 1.00 79.50 220 LYS A CA 1
ATOM 1815 C C . LYS A 1 220 ? -18.679 -7.957 10.733 1.00 79.50 220 LYS A C 1
ATOM 1817 O O . LYS A 1 220 ? -19.011 -8.048 11.917 1.00 79.50 220 LYS A O 1
ATOM 1822 N N . SER A 1 221 ? -19.395 -7.292 9.833 1.00 59.28 221 SER A N 1
ATOM 1823 C CA . SER A 1 221 ? -20.774 -6.887 10.087 1.00 59.28 221 SER A CA 1
ATOM 1824 C C . SER A 1 221 ? -21.575 -8.144 10.427 1.00 59.28 221 SER A C 1
ATOM 1826 O O . SER A 1 221 ? -21.524 -9.127 9.689 1.00 59.28 221 SER A O 1
ATOM 1828 N N . LYS A 1 222 ? -22.252 -8.150 11.580 1.00 48.78 222 LYS A N 1
ATOM 1829 C CA . LYS A 1 222 ? -23.268 -9.167 11.852 1.00 48.78 222 LYS A CA 1
ATOM 1830 C C . LYS A 1 222 ? -24.424 -8.877 10.899 1.00 48.78 222 LYS A C 1
ATOM 1832 O O . LYS A 1 222 ? -25.066 -7.842 11.057 1.00 48.78 222 LYS A O 1
ATOM 1837 N N . GLU A 1 223 ? -24.586 -9.727 9.892 1.00 37.69 223 GLU A N 1
ATOM 1838 C CA . GLU A 1 223 ? -25.852 -9.871 9.166 1.00 37.69 223 GLU A CA 1
ATOM 1839 C C . GLU A 1 223 ? -26.937 -10.401 10.109 1.00 37.69 223 GLU A C 1
ATOM 1841 O O . GLU A 1 223 ? -26.601 -11.234 10.990 1.00 37.69 223 GLU A O 1
#

Organism: NCBI:txid632955

Sequence (223 aa):
MIKYFVFVILFLLAGCGAKVERVYDGQKTVKVSLGDRLFLVPKKYIDITSVPVPNPIVRGQYGSMNAYFYWPNLEGLSDSDEQQRFGRFNHYVVSMQWQLLKNVDVQTKTIVENIEHNYHVITEGKNCAWNGLTDCKYIYNSLDQTYFFVGKDKQMNSFMIRCHSETLLMDDYEVCNFEMDYFDRGLNISGLVSSSFIRIERFPQIIEQMKTFLNQWEQKSKE

Radius of gyration: 21.93 Å; chains: 1; bounding box: 62×29×81 Å

pLDDT: mean 76.45, std 16.97, range [33.94, 94.88]